Protein 4E4D (pdb70)

B-factor: mean 71.12, std 31.2, range [18.97, 169.24]

Radius of gyration: 23.67 Å; Cα contacts (8 Å, |Δi|>4): 733; chains: 2; bounding box: 37×50×78 Å

Nearest PDB structures (foldseek):
  1s55-assembly1_A  TM=9.558E-01  e=5.326E-27  Mus musculus
  5bnq-assembly1_A  TM=9.529E-01  e=7.811E-25  Homo sapiens
  4n90-assembly1_C  TM=8.510E-01  e=2.093E-12  Homo sapiens
  4n90-assembly2_B  TM=8.479E-01  e=2.450E-12  Homo sapiens
  7kpa-assembly1_B  TM=8.625E-01  e=1.914E-10  Homo sapiens

Solvent-accessible surface area: 16620 Å² total; per-residue (Å²): 142,1,75,3,24,0,1,2,26,46,96,55,46,56,107,28,63,115,71,28,51,2,47,22,14,52,91,120,144,62,155,6,95,46,37,74,10,66,44,72,114,1,101,0,103,0,52,68,56,0,49,0,80,3,47,0,21,0,8,0,116,65,82,15,95,110,88,41,87,118,60,44,171,23,20,0,19,0,1,2,10,44,44,30,98,95,5,107,22,71,51,81,39,23,104,16,30,38,84,73,72,6,1,28,132,46,101,133,30,113,42,52,9,104,15,42,10,101,47,74,0,59,48,4,15,46,2,12,0,48,0,0,15,0,61,24,12,5,65,76,66,103,6,0,46,2,1,1,89,10,64,97,108,90,210,87,96,38,76,31,113,140,79,143,91,58,115,8,27,51,0,35,47,0,25,42,5,120,98,94,9,68,145,190,123,145,13,53,42,42,76,7,79,117,110,11,14,0,83,33,98,4,31,12,72,111,18,18,147,6,29,86,121,28,41,134,62,26,67,73,126,82,132,44,70,110,61,52,35,62,60,33,44,5,81,162,44,48,21,68,37,18,20,85,9,73,148,22,118,66,0,78,96,27,14,3,21,102,104,88,21,70,36,102,172,35,4,72,34,133,158,28,86,150,52,63,173,23,36,88,100,23,44,178,26,83,30,116,186

Structure (mmCIF, N/CA/C/O backbone):
data_4E4D
#
_entry.id   4E4D
#
_cell.length_a   109.763
_cell.length_b   109.763
_cell.length_c   78.800
_cell.angle_alpha   90.00
_cell.angle_beta   90.00
_cell.angle_gamma   120.00
#
_symmetry.space_group_name_H-M   'P 63'
#
loop_
_entity.id
_entity.type
_entity.pdbx_description
1 polymer 'Tumor necrosis factor ligand superfamily member 11, soluble form'
2 polymer 'Tumor necrosis factor receptor superfamily member 11B'
3 non-polymer 'CHLORIDE ION'
4 water water
#
loop_
_atom_site.group_PDB
_atom_site.id
_atom_site.type_symbol
_atom_site.label_atom_id
_atom_site.label_alt_id
_atom_site.label_comp_id
_atom_site.label_asym_id
_atom_site.label_entity_id
_atom_site.label_seq_id
_atom_site.pdbx_PDB_ins_code
_atom_site.Cartn_x
_atom_site.Cartn_y
_atom_site.Cartn_z
_atom_site.occupancy
_atom_site.B_iso_or_equiv
_atom_site.auth_seq_id
_atom_site.auth_comp_id
_atom_site.auth_asym_id
_atom_site.auth_atom_id
_atom_site.pdbx_PDB_model_num
ATOM 1 N N . GLN A 1 1 ? 64.174 31.292 25.655 1.00 73.81 162 GLN X N 1
ATOM 2 C CA . GLN A 1 1 ? 63.977 30.072 24.882 1.00 79.23 162 GLN X CA 1
ATOM 3 C C . GLN A 1 1 ? 64.877 30.052 23.646 1.00 64.79 162 GLN X C 1
ATOM 4 O O . GLN A 1 1 ? 65.364 31.095 23.210 1.00 60.02 162 GLN X O 1
ATOM 10 N N . PRO A 1 2 ? 65.099 28.856 23.076 1.00 52.01 163 PRO X N 1
ATOM 11 C CA . PRO A 1 2 ? 65.966 28.686 21.904 1.00 51.53 163 PRO X CA 1
ATOM 12 C C . PRO A 1 2 ? 65.374 29.261 20.619 1.00 50.14 163 PRO X C 1
ATOM 13 O O . PRO A 1 2 ? 64.179 29.109 20.361 1.00 45.56 163 PRO X O 1
ATOM 17 N N . PHE A 1 3 ? 66.212 29.906 19.816 1.00 43.12 164 PHE X N 1
ATOM 18 C CA . PHE A 1 3 ? 65.786 30.396 18.512 1.00 51.88 164 PHE X CA 1
ATOM 19 C C . PHE A 1 3 ? 66.953 30.417 17.535 1.00 47.04 164 PHE X C 1
ATOM 20 O O . PHE A 1 3 ? 68.094 30.143 17.906 1.00 36.46 164 PHE X O 1
ATOM 28 N N . ALA A 1 4 ? 66.657 30.739 16.282 1.00 48.95 165 ALA X N 1
ATOM 29 C CA . ALA A 1 4 ? 67.683 30.818 15.256 1.00 32.27 165 ALA X CA 1
ATOM 30 C C . ALA A 1 4 ? 67.136 31.482 14.003 1.00 32.04 165 ALA X C 1
ATOM 31 O O . ALA A 1 4 ? 66.002 31.235 13.596 1.00 34.09 165 ALA X O 1
ATOM 33 N N . HIS A 1 5 ? 67.954 32.339 13.408 1.00 43.50 166 HIS X N 1
ATOM 34 C CA . HIS A 1 5 ? 67.636 32.969 12.138 1.00 35.87 166 HIS X CA 1
ATOM 35 C C . HIS A 1 5 ? 68.930 33.003 11.347 1.00 44.92 166 HIS X C 1
ATOM 36 O O . HIS A 1 5 ? 69.808 33.821 11.610 1.00 43.24 166 HIS X O 1
ATOM 43 N N . LEU A 1 6 ? 69.055 32.090 10.392 1.00 39.06 167 LEU X N 1
ATOM 44 C CA . LEU A 1 6 ? 70.305 31.910 9.674 1.00 32.18 167 LEU X CA 1
ATOM 45 C C . LEU A 1 6 ? 70.185 32.410 8.241 1.00 41.63 167 LEU X C 1
ATOM 46 O O . LEU A 1 6 ? 69.317 31.970 7.487 1.00 34.37 167 LEU X O 1
ATOM 51 N N . THR A 1 7 ? 71.060 33.341 7.879 1.00 31.75 168 THR X N 1
ATOM 52 C CA . THR A 1 7 ? 71.058 33.922 6.545 1.00 38.22 168 THR X CA 1
ATOM 53 C C . THR A 1 7 ? 72.106 33.247 5.669 1.00 44.12 168 THR X C 1
ATOM 54 O O . THR A 1 7 ? 73.144 32.803 6.158 1.00 38.29 168 THR X O 1
ATOM 58 N N . ILE A 1 8 ? 71.827 33.169 4.373 1.00 39.99 169 ILE X N 1
ATOM 59 C CA . ILE A 1 8 ? 72.712 32.479 3.443 1.00 46.25 169 ILE X CA 1
ATOM 60 C C . ILE A 1 8 ? 74.105 33.096 3.448 1.00 45.05 169 ILE X C 1
ATOM 61 O O . ILE A 1 8 ? 74.256 34.317 3.469 1.00 45.46 169 ILE X O 1
ATOM 66 N N . ASN A 1 9 ? 75.121 32.241 3.444 1.00 48.72 170 ASN X N 1
ATOM 67 C CA . ASN A 1 9 ? 76.497 32.692 3.311 1.00 53.99 170 ASN X CA 1
ATOM 68 C C . ASN A 1 9 ? 76.898 32.683 1.843 1.00 62.33 170 ASN X C 1
ATOM 69 O O . ASN A 1 9 ? 77.157 31.627 1.266 1.00 61.67 170 ASN X O 1
ATOM 74 N N . ALA A 1 10 ? 76.936 33.869 1.243 1.00 72.47 171 ALA X N 1
ATOM 75 C CA . ALA A 1 10 ? 77.233 34.014 -0.178 1.00 82.29 171 ALA X CA 1
ATOM 76 C C . ALA A 1 10 ? 78.532 33.314 -0.565 1.00 87.54 171 ALA X C 1
ATOM 77 O O . ALA A 1 10 ? 78.564 32.525 -1.510 1.00 81.16 171 ALA X O 1
ATOM 79 N N . ALA A 1 11 ? 79.599 33.611 0.171 1.00 94.69 172 ALA X N 1
ATOM 80 C CA . ALA A 1 11 ? 80.927 33.086 -0.133 1.00 100.36 172 ALA X CA 1
ATOM 81 C C . ALA A 1 11 ? 80.890 31.607 -0.513 1.00 105.00 172 ALA X C 1
ATOM 82 O O . ALA A 1 11 ? 81.539 31.189 -1.473 1.00 107.68 172 ALA X O 1
ATOM 84 N N . SER A 1 12 ? 80.128 30.822 0.243 1.00 101.28 173 SER X N 1
ATOM 85 C CA . SER A 1 12 ? 80.048 29.383 0.017 1.00 101.49 173 SER X CA 1
ATOM 86 C C . SER A 1 12 ? 78.688 28.980 -0.544 1.00 105.29 173 SER X C 1
ATOM 87 O O . SER A 1 12 ? 77.742 28.736 0.206 1.00 104.80 173 SER X O 1
ATOM 90 N N . ILE A 1 13 ? 78.599 28.913 -1.869 1.00 109.49 174 ILE X N 1
ATOM 91 C CA . ILE A 1 13 ? 77.381 28.478 -2.541 1.00 104.51 174 ILE X CA 1
ATOM 92 C C . ILE A 1 13 ? 77.730 27.625 -3.758 1.00 110.95 174 ILE X C 1
ATOM 93 O O . ILE A 1 13 ? 78.229 28.143 -4.758 1.00 115.44 174 ILE X O 1
ATOM 98 N N . PRO A 1 14 ? 77.472 26.309 -3.673 1.00 112.57 175 PRO X N 1
ATOM 99 C CA . PRO A 1 14 ? 77.772 25.370 -4.761 1.00 116.23 175 PRO X CA 1
ATOM 100 C C . PRO A 1 14 ? 77.229 25.829 -6.112 1.00 115.25 175 PRO X C 1
ATOM 101 O O . PRO A 1 14 ? 76.234 26.552 -6.165 1.00 112.06 175 PRO X O 1
ATOM 105 N N . SER A 1 15 ? 77.882 25.403 -7.189 1.00 117.84 176 SER X N 1
ATOM 106 C CA . SER A 1 15 ? 77.474 25.779 -8.538 1.00 115.82 176 SER X CA 1
ATOM 107 C C . SER A 1 15 ? 76.982 24.562 -9.316 1.00 121.56 176 SER X C 1
ATOM 108 O O . SER A 1 15 ? 77.628 24.120 -10.266 1.00 126.95 176 SER X O 1
ATOM 111 N N . GLY A 1 16 ? 75.833 24.028 -8.910 1.00 121.97 177 GLY X N 1
ATOM 112 C CA . GLY A 1 16 ? 75.267 22.853 -9.549 1.00 128.70 177 GLY X CA 1
ATOM 113 C C . GLY A 1 16 ? 73.812 23.029 -9.940 1.00 125.99 177 GLY X C 1
ATOM 114 O O . GLY A 1 16 ? 73.295 24.147 -9.970 1.00 119.12 177 GLY X O 1
ATOM 115 N N . SER A 1 17 ? 73.151 21.913 -10.239 1.00 122.77 178 SER X N 1
ATOM 116 C CA . SER A 1 17 ? 71.756 21.931 -10.672 1.00 113.84 178 SER X CA 1
ATOM 117 C C . SER A 1 17 ? 70.881 21.016 -9.816 1.00 107.95 178 SER X C 1
ATOM 118 O O . SER A 1 17 ? 69.785 21.400 -9.408 1.00 100.18 178 SER X O 1
ATOM 121 N N . HIS A 1 18 ? 71.361 19.803 -9.555 1.00 108.58 179 HIS X N 1
ATOM 122 C CA . HIS A 1 18 ? 70.616 18.844 -8.744 1.00 104.80 179 HIS X CA 1
ATOM 123 C C . HIS A 1 18 ? 70.587 19.277 -7.280 1.00 95.44 179 HIS X C 1
ATOM 124 O O . HIS A 1 18 ? 71.262 20.233 -6.899 1.00 97.50 179 HIS X O 1
ATOM 131 N N . LYS A 1 19 ? 69.801 18.575 -6.467 1.00 55.17 180 LYS X N 1
ATOM 132 C CA . LYS A 1 19 ? 69.673 18.905 -5.047 1.00 59.69 180 LYS X CA 1
ATOM 133 C C . LYS A 1 19 ? 71.029 18.992 -4.359 1.00 56.89 180 LYS X C 1
ATOM 134 O O . LYS A 1 19 ? 71.926 18.194 -4.628 1.00 63.32 180 LYS X O 1
ATOM 140 N N . VAL A 1 20 ? 71.167 19.962 -3.464 1.00 46.63 181 VAL X N 1
ATOM 141 C CA . VAL A 1 20 ? 72.354 20.064 -2.627 1.00 51.84 181 VAL X CA 1
ATOM 142 C C . VAL A 1 20 ? 71.978 20.630 -1.267 1.00 45.00 181 VAL X C 1
ATOM 143 O O . VAL A 1 20 ? 70.998 21.364 -1.139 1.00 42.23 181 VAL X O 1
ATOM 147 N N . THR A 1 21 ? 72.761 20.284 -0.253 1.00 51.31 182 THR X N 1
ATOM 148 C CA . THR A 1 21 ? 72.565 20.840 1.076 1.00 44.85 182 THR X CA 1
ATOM 149 C C . THR A 1 21 ? 73.342 22.142 1.198 1.00 44.74 182 THR X C 1
ATOM 150 O O . THR A 1 21 ? 74.560 22.169 1.017 1.00 50.87 182 THR X O 1
ATOM 154 N N . LEU A 1 22 ? 72.633 23.224 1.493 1.00 42.04 183 LEU X N 1
ATOM 155 C CA . LEU A 1 22 ? 73.277 24.506 1.729 1.00 45.18 183 LEU X CA 1
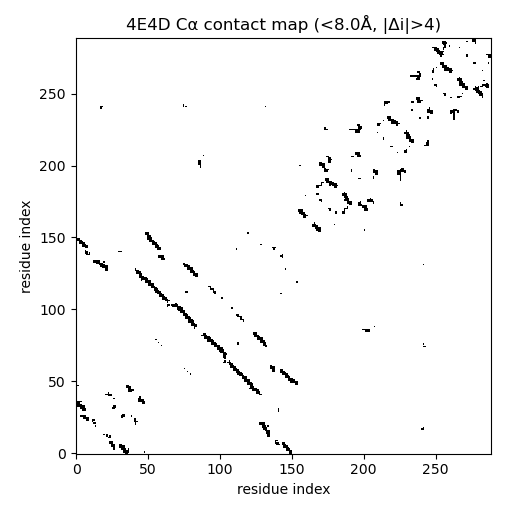ATOM 156 C C . LEU A 1 22 ? 74.028 24.435 3.052 1.00 43.39 183 LEU X C 1
ATOM 157 O O . LEU A 1 22 ? 73.425 24.465 4.123 1.00 45.58 183 LEU X O 1
ATOM 162 N N . SER A 1 23 ? 75.350 24.334 2.965 1.00 46.39 184 SER X N 1
ATOM 163 C CA . SER A 1 23 ? 76.176 24.004 4.119 1.00 50.01 184 SER X CA 1
ATOM 164 C C . SER A 1 23 ? 76.904 25.205 4.720 1.00 53.14 184 SER X C 1
ATOM 165 O O . SER A 1 23 ? 77.909 25.038 5.410 1.00 65.57 184 SER X O 1
ATOM 168 N N . SER A 1 24 ? 76.405 26.411 4.469 1.00 49.53 185 SER X N 1
ATOM 169 C CA . SER A 1 24 ? 77.061 27.613 4.974 1.00 47.89 185 SER X CA 1
ATOM 170 C C . SER A 1 24 ? 76.070 28.746 5.224 1.00 49.89 185 SER X C 1
ATOM 171 O O . SER A 1 24 ? 75.483 29.288 4.289 1.00 53.40 185 SER X O 1
ATOM 174 N N . TRP A 1 25 ? 75.896 29.105 6.492 1.00 55.51 186 TRP X N 1
ATOM 175 C CA . TRP A 1 25 ? 75.017 30.206 6.864 1.00 44.73 186 TRP X CA 1
ATOM 176 C C . TRP A 1 25 ? 75.700 31.114 7.880 1.00 43.86 186 TRP X C 1
ATOM 177 O O . TRP A 1 25 ? 76.619 30.694 8.580 1.00 49.79 186 TRP X O 1
ATOM 188 N N . TYR A 1 26 ? 75.247 32.361 7.952 1.00 44.37 187 TYR X N 1
ATOM 189 C CA . TYR A 1 26 ? 75.715 33.287 8.971 1.00 44.12 187 TYR X CA 1
ATOM 190 C C . TYR A 1 26 ? 74.868 33.104 10.223 1.00 48.02 187 TYR X C 1
ATOM 191 O O . TYR A 1 26 ? 73.693 32.750 10.133 1.00 47.96 187 TYR X O 1
ATOM 200 N N . HIS A 1 27 ? 75.465 33.343 11.386 1.00 54.65 188 HIS X N 1
ATOM 201 C CA . HIS A 1 27 ? 74.756 33.184 12.651 1.00 44.67 188 HIS X CA 1
ATOM 202 C C . HIS A 1 27 ? 75.026 34.322 13.636 1.00 48.51 188 HIS X C 1
ATOM 203 O O . HIS A 1 27 ? 74.537 34.294 14.765 1.00 59.09 188 HIS X O 1
ATOM 210 N N . ASP A 1 28 ? 75.793 35.323 13.216 1.00 49.15 189 ASP X N 1
ATOM 211 C CA . ASP A 1 28 ? 76.153 36.417 14.112 1.00 50.68 189 ASP X CA 1
ATOM 212 C C . ASP A 1 28 ? 76.504 37.687 13.344 1.00 53.65 189 ASP X C 1
ATOM 213 O O . ASP A 1 28 ? 77.538 38.308 13.594 1.00 59.37 189 ASP X O 1
ATOM 218 N N . ARG A 1 29 ? 75.636 38.069 12.413 1.00 47.21 190 ARG X N 1
ATOM 219 C CA . ARG A 1 29 ? 75.815 39.298 11.647 1.00 47.49 190 ARG X CA 1
ATOM 220 C C . ARG A 1 29 ? 74.505 39.676 10.966 1.00 44.15 190 ARG X C 1
ATOM 221 O O . ARG A 1 29 ? 73.750 38.808 10.530 1.00 41.76 190 ARG X O 1
ATOM 229 N N . GLY A 1 30 ? 74.236 40.972 10.876 1.00 44.30 191 GLY X N 1
ATOM 230 C CA . GLY A 1 30 ? 72.968 41.435 10.345 1.00 41.60 191 GLY X CA 1
ATOM 231 C C . GLY A 1 30 ? 71.819 40.886 11.168 1.00 39.58 191 GLY X C 1
ATOM 232 O O . GLY A 1 30 ? 71.819 41.004 12.393 1.00 42.80 191 GLY X O 1
ATOM 233 N N . TRP A 1 31 ? 70.844 40.279 10.498 1.00 36.91 192 TRP X N 1
ATOM 234 C CA . TRP A 1 31 ? 69.697 39.697 11.185 1.00 35.10 192 TRP X CA 1
ATOM 235 C C . TRP A 1 31 ? 70.002 38.283 11.667 1.00 45.33 192 TRP X C 1
ATOM 236 O O . TRP A 1 31 ? 69.231 37.702 12.432 1.00 41.30 192 TRP X O 1
ATOM 247 N N . ALA A 1 32 ? 71.121 37.728 11.215 1.00 37.86 193 ALA X N 1
ATOM 248 C CA . ALA A 1 32 ? 71.494 36.375 11.602 1.00 44.49 193 ALA X CA 1
ATOM 249 C C . ALA A 1 32 ? 71.779 36.295 13.102 1.00 44.28 193 ALA X C 1
ATOM 250 O O . ALA A 1 32 ? 72.504 37.123 13.654 1.00 43.95 193 ALA X O 1
ATOM 252 N N . LYS A 1 33 ? 71.203 35.291 13.754 1.00 44.01 194 LYS X N 1
ATOM 253 C CA . LYS A 1 33 ? 71.309 35.154 15.201 1.00 46.11 194 LYS X CA 1
ATOM 254 C C . LYS A 1 33 ? 70.971 33.731 15.627 1.00 49.64 194 LYS X C 1
ATOM 255 O O . LYS A 1 33 ? 70.252 33.019 14.926 1.00 48.71 194 LYS X O 1
ATOM 261 N N . ILE A 1 34 ? 71.490 33.321 16.780 1.00 45.00 195 ILE X N 1
ATOM 262 C CA . ILE A 1 34 ? 71.249 31.975 17.283 1.00 42.98 195 ILE X CA 1
ATOM 263 C C . ILE A 1 34 ? 71.344 31.930 18.805 1.00 51.47 195 ILE X C 1
ATOM 264 O O . ILE A 1 34 ? 72.231 32.542 19.405 1.00 48.26 195 ILE X O 1
ATOM 269 N N . SER A 1 35 ? 70.418 31.205 19.424 1.00 58.80 196 SER X N 1
ATOM 270 C CA . SER A 1 35 ? 70.371 31.097 20.876 1.00 47.24 196 SER X CA 1
ATOM 271 C C . SER A 1 35 ? 69.986 29.688 21.300 1.00 47.78 196 SER X C 1
ATOM 272 O O . SER A 1 35 ? 68.969 29.153 20.863 1.00 55.81 196 SER X O 1
ATOM 275 N N . ASN A 1 36 ? 70.809 29.093 22.155 1.00 51.17 197 ASN X N 1
ATOM 276 C CA . ASN A 1 36 ? 70.553 27.757 22.680 1.00 52.41 197 ASN X CA 1
ATOM 277 C C . ASN A 1 36 ? 70.316 26.732 21.573 1.00 50.52 197 ASN X C 1
ATOM 278 O O . ASN A 1 36 ? 69.622 25.735 21.770 1.00 50.36 197 ASN X O 1
ATOM 283 N N . MET A 1 37 ? 70.891 27.000 20.405 1.00 51.70 198 MET X N 1
ATOM 284 C CA . MET A 1 37 ? 70.954 26.029 19.323 1.00 49.86 198 MET X CA 1
ATOM 285 C C . MET A 1 37 ? 72.376 26.108 18.784 1.00 55.14 198 MET X C 1
ATOM 286 O O . MET A 1 37 ? 73.047 27.124 18.963 1.00 55.61 198 MET X O 1
ATOM 291 N N . THR A 1 38 ? 72.850 25.045 18.144 1.00 57.34 199 THR X N 1
ATOM 292 C CA . THR A 1 38 ? 74.190 25.062 17.564 1.00 59.77 199 THR X CA 1
ATOM 293 C C . THR A 1 38 ? 74.137 24.800 16.063 1.00 60.12 199 THR X C 1
ATOM 294 O O . THR A 1 38 ? 73.282 24.061 15.579 1.00 54.88 199 THR X O 1
ATOM 298 N N . LEU A 1 39 ? 75.058 25.421 15.334 1.00 63.43 200 LEU X N 1
ATOM 299 C CA . LEU A 1 39 ? 75.115 25.292 13.885 1.00 50.52 200 LEU X CA 1
ATOM 300 C C . LEU A 1 39 ? 76.457 24.708 13.463 1.00 53.84 200 LEU X C 1
ATOM 301 O O . LEU A 1 39 ? 77.492 25.039 14.037 1.00 56.82 200 LEU X O 1
ATOM 306 N N . SER A 1 40 ? 76.435 23.837 12.459 1.00 57.28 201 SER X N 1
ATOM 307 C CA . SER A 1 40 ? 77.663 23.231 11.956 1.00 63.57 201 SER X CA 1
ATOM 308 C C . SER A 1 40 ? 77.532 22.845 10.484 1.00 73.46 201 SER X C 1
ATOM 309 O O . SER A 1 40 ? 76.984 21.794 10.152 1.00 76.96 201 SER X O 1
ATOM 312 N N . ASN A 1 41 ? 78.043 23.706 9.609 1.00 70.13 202 ASN X N 1
ATOM 313 C CA . ASN A 1 41 ? 78.017 23.458 8.171 1.00 61.33 202 ASN X CA 1
ATOM 314 C C . ASN A 1 41 ? 76.615 23.174 7.638 1.00 61.95 202 ASN X C 1
ATOM 315 O O . ASN A 1 41 ? 76.390 22.169 6.963 1.00 67.41 202 ASN X O 1
ATOM 320 N N . GLY A 1 42 ? 75.676 24.064 7.945 1.00 53.19 203 GLY X N 1
ATOM 321 C CA . GLY A 1 42 ? 74.333 23.973 7.401 1.00 53.11 203 GLY X CA 1
ATOM 322 C C . GLY A 1 42 ? 73.374 23.151 8.236 1.00 45.11 203 GLY X C 1
ATOM 323 O O . GLY A 1 42 ? 72.167 23.169 7.997 1.00 45.92 203 GLY X O 1
ATOM 324 N N . LYS A 1 43 ? 73.905 22.428 9.215 1.00 56.26 204 LYS X N 1
ATOM 325 C CA . LYS A 1 43 ? 73.074 21.608 10.085 1.00 55.87 204 LYS X CA 1
ATOM 326 C C . LYS A 1 43 ? 72.766 22.340 11.388 1.00 45.97 204 LYS X C 1
ATOM 327 O O . LYS A 1 43 ? 73.651 22.546 12.217 1.00 54.65 204 LYS X O 1
ATOM 333 N N . LEU A 1 44 ? 71.509 22.740 11.554 1.00 47.19 205 LEU X N 1
ATOM 334 C CA . LEU A 1 44 ? 71.059 23.378 12.785 1.00 51.78 205 LEU X CA 1
ATOM 335 C C . LEU A 1 44 ? 70.680 22.315 13.810 1.00 53.89 205 LEU X C 1
ATOM 336 O O . LEU A 1 44 ? 69.668 21.633 13.664 1.00 59.28 205 LEU X O 1
ATOM 341 N N . ARG A 1 45 ? 71.499 22.179 14.847 1.00 53.04 206 ARG X N 1
ATOM 342 C CA . ARG A 1 45 ? 71.299 21.144 15.854 1.00 50.45 206 ARG X CA 1
ATOM 343 C C . ARG A 1 45 ? 70.433 21.646 17.003 1.00 54.29 206 ARG X C 1
ATOM 344 O O . ARG A 1 45 ? 70.628 22.752 17.509 1.00 58.09 206 ARG X O 1
ATOM 352 N N . VAL A 1 46 ? 69.474 20.821 17.410 1.00 51.43 207 VAL X N 1
ATOM 353 C CA . VAL A 1 46 ? 68.597 21.149 18.525 1.00 56.06 207 VAL X CA 1
ATOM 354 C C . VAL A 1 46 ? 69.246 20.734 19.841 1.00 54.27 207 VAL X C 1
ATOM 355 O O . VAL A 1 46 ? 69.761 19.622 19.964 1.00 57.88 207 VAL X O 1
ATOM 359 N N . ASN A 1 47 ? 69.224 21.633 20.819 1.00 52.02 208 ASN X N 1
ATOM 360 C CA . ASN A 1 47 ? 69.793 21.350 22.132 1.00 55.78 208 ASN X CA 1
ATOM 361 C C . ASN A 1 47 ? 68.717 21.095 23.181 1.00 56.22 208 ASN X C 1
ATOM 362 O O . ASN A 1 47 ? 68.950 20.391 24.162 1.00 60.74 208 ASN X O 1
ATOM 367 N N . GLN A 1 48 ? 67.537 21.667 22.968 1.00 54.33 209 GLN X N 1
ATOM 368 C CA . GLN A 1 48 ? 66.461 21.589 23.946 1.00 53.54 209 GLN X CA 1
ATOM 369 C C . GLN A 1 48 ? 65.165 21.092 23.315 1.00 51.46 209 GLN X C 1
ATOM 370 O O . GLN A 1 48 ? 64.667 21.679 22.354 1.00 47.86 209 GLN X O 1
ATOM 376 N N . ASP A 1 49 ? 64.626 20.009 23.867 1.00 58.41 210 ASP X N 1
ATOM 377 C CA . ASP A 1 49 ? 63.342 19.476 23.428 1.00 51.16 210 ASP X CA 1
ATOM 378 C C . ASP A 1 49 ? 62.285 20.572 23.404 1.00 57.16 210 ASP X C 1
ATOM 379 O O . ASP A 1 49 ? 62.409 21.588 24.088 1.00 59.69 210 ASP X O 1
ATOM 384 N N . GLY A 1 50 ? 61.241 20.357 22.613 1.00 46.33 211 GLY X N 1
ATOM 385 C CA . GLY A 1 50 ? 60.141 21.298 22.542 1.00 44.13 211 GLY X CA 1
ATOM 386 C C . GLY A 1 50 ? 59.488 21.288 21.178 1.00 49.61 211 GLY X C 1
ATOM 387 O O . GLY A 1 50 ? 59.999 20.674 20.241 1.00 46.05 211 GLY X O 1
ATOM 388 N N . PHE A 1 51 ? 58.345 21.956 21.073 1.00 46.19 212 PHE X N 1
ATOM 389 C CA . PHE A 1 51 ? 57.696 22.154 19.788 1.00 37.08 212 PHE X CA 1
ATOM 390 C C . PHE A 1 51 ? 58.197 23.454 19.187 1.00 39.96 212 PHE X C 1
ATOM 391 O O . PHE A 1 51 ? 57.968 24.531 19.737 1.00 37.76 212 PHE X O 1
ATOM 399 N N . TYR A 1 52 ? 58.892 23.344 18.062 1.00 33.94 213 TYR X N 1
ATOM 400 C CA . TYR A 1 52 ? 59.454 24.505 17.392 1.00 32.29 213 TYR X CA 1
ATOM 401 C C . TYR A 1 52 ? 58.626 24.873 16.174 1.00 35.50 213 TYR X C 1
ATOM 402 O O . TYR A 1 52 ? 58.040 24.007 15.525 1.00 37.29 213 TYR X O 1
ATOM 411 N N . TYR A 1 53 ? 58.579 26.163 15.865 1.00 38.20 214 TYR X N 1
ATOM 412 C CA . TYR A 1 53 ? 58.072 26.602 14.577 1.00 31.98 214 TYR X CA 1
ATOM 413 C C . TYR A 1 53 ? 59.261 26.808 13.655 1.00 37.38 214 TYR X C 1
ATOM 414 O O . TYR A 1 53 ? 60.217 27.497 14.012 1.00 28.85 214 TYR X O 1
ATOM 423 N N . LEU A 1 54 ? 59.203 26.199 12.475 1.00 38.80 215 LEU X N 1
ATOM 424 C CA . LEU A 1 54 ? 60.291 26.287 11.514 1.00 34.66 215 LEU X CA 1
ATOM 425 C C . LEU A 1 54 ? 59.828 27.025 10.266 1.00 34.91 215 LEU X C 1
ATOM 426 O O . LEU A 1 54 ? 58.693 26.862 9.823 1.00 43.85 215 LEU X O 1
ATOM 431 N N . TYR A 1 55 ? 60.712 27.842 9.707 1.00 31.21 216 TYR X N 1
ATOM 432 C CA . TYR A 1 55 ? 60.402 28.582 8.490 1.00 22.70 216 TYR X CA 1
ATOM 433 C C . TYR A 1 55 ? 61.636 28.705 7.610 1.00 29.66 216 TYR X C 1
ATOM 434 O O . TYR A 1 55 ? 62.766 28.543 8.076 1.00 30.33 216 TYR X O 1
ATOM 443 N N . ALA A 1 56 ? 61.412 28.996 6.335 1.00 25.69 217 ALA X N 1
ATOM 444 C CA . ALA A 1 56 ? 62.505 29.182 5.394 1.00 29.21 217 ALA X CA 1
ATOM 445 C C . ALA A 1 56 ? 62.051 30.027 4.214 1.00 22.56 217 ALA X C 1
ATOM 446 O O . ALA A 1 56 ? 61.001 29.776 3.626 1.00 34.27 217 ALA X O 1
ATOM 448 N N . ASN A 1 57 ? 62.846 31.037 3.882 1.00 32.46 218 ASN X N 1
ATOM 449 C CA . ASN A 1 57 ? 62.604 31.850 2.700 1.00 25.13 218 ASN X CA 1
ATOM 450 C C . ASN A 1 57 ? 63.781 31.717 1.745 1.00 31.65 218 ASN X C 1
ATOM 451 O O . ASN A 1 57 ? 64.926 31.943 2.134 1.00 36.03 218 ASN X O 1
ATOM 456 N N . ILE A 1 58 ? 63.500 31.336 0.504 1.00 24.28 219 ILE X N 1
ATOM 457 C CA . ILE A 1 58 ? 64.546 31.160 -0.498 1.00 29.53 219 ILE X CA 1
ATOM 458 C C . ILE A 1 58 ? 64.234 31.975 -1.747 1.00 30.74 219 ILE X C 1
ATOM 459 O O . ILE A 1 58 ? 63.123 31.919 -2.268 1.00 25.49 219 ILE X O 1
ATOM 464 N N . CYS A 1 59 ? 65.220 32.727 -2.226 1.00 36.81 220 CYS X N 1
ATOM 465 C CA . CYS A 1 59 ? 65.050 33.525 -3.434 1.00 27.96 220 CYS X CA 1
ATOM 466 C C . CYS A 1 59 ? 66.001 33.075 -4.538 1.00 40.29 220 CYS X C 1
ATOM 467 O O . CYS A 1 59 ? 67.201 32.913 -4.315 1.00 35.88 220 CYS X O 1
ATOM 470 N N . PHE A 1 60 ? 65.447 32.871 -5.728 1.00 37.28 221 PHE X N 1
ATOM 471 C CA . PHE A 1 60 ? 66.240 32.580 -6.913 1.00 32.82 221 PHE X CA 1
ATOM 472 C C . PHE A 1 60 ? 66.217 33.783 -7.845 1.00 33.87 221 PHE X C 1
ATOM 473 O O . PHE A 1 60 ? 65.239 34.530 -7.888 1.00 32.95 221 PHE X O 1
ATOM 481 N N . ARG A 1 61 ? 67.295 33.965 -8.596 1.00 38.07 222 ARG X N 1
ATOM 482 C CA . ARG A 1 61 ? 67.378 35.059 -9.552 1.00 37.60 222 ARG X CA 1
ATOM 483 C C . ARG A 1 61 ? 68.396 34.730 -10.629 1.00 40.46 222 ARG X C 1
ATOM 484 O O . ARG A 1 61 ? 69.333 33.967 -10.397 1.00 48.44 222 ARG X O 1
ATOM 492 N N . HIS A 1 62 ? 68.211 35.308 -11.809 1.00 42.21 223 HIS X N 1
ATOM 493 C CA . HIS A 1 62 ? 69.100 35.030 -12.924 1.00 45.28 223 HIS X CA 1
ATOM 494 C C . HIS A 1 62 ? 69.022 36.121 -13.978 1.00 49.34 223 HIS X C 1
ATOM 495 O O . HIS A 1 62 ? 67.999 36.789 -14.124 1.00 46.44 223 HIS X O 1
ATOM 502 N N . HIS A 1 63 ? 70.119 36.297 -14.706 1.00 60.26 224 HIS X N 1
ATOM 503 C CA . HIS A 1 63 ? 70.158 37.211 -15.837 1.00 52.86 224 HIS X CA 1
ATOM 504 C C . HIS A 1 63 ? 70.454 36.431 -17.111 1.00 63.75 224 HIS X C 1
ATOM 505 O O . HIS A 1 63 ? 71.414 35.664 -17.171 1.00 75.88 224 HIS X O 1
ATOM 512 N N . GLU A 1 64 ? 69.623 36.627 -18.128 1.00 69.35 225 GLU X N 1
ATOM 513 C CA . GLU A 1 64 ? 69.816 35.961 -19.409 1.00 68.76 225 GLU X CA 1
ATOM 514 C C . GLU A 1 64 ? 70.917 36.647 -20.206 1.00 68.30 225 GLU X C 1
ATOM 515 O O . GLU A 1 64 ? 70.839 37.841 -20.492 1.00 74.29 225 GLU X O 1
ATOM 521 N N . THR A 1 65 ? 71.944 35.881 -20.559 1.00 78.93 226 THR X N 1
ATOM 522 C CA . THR A 1 65 ? 73.072 36.415 -21.312 1.00 80.66 226 THR X CA 1
ATOM 523 C C . THR A 1 65 ? 72.684 36.629 -22.769 1.00 74.17 226 THR X C 1
ATOM 524 O O . THR A 1 65 ? 71.874 35.884 -23.318 1.00 81.02 226 THR X O 1
ATOM 528 N N . SER A 1 66 ? 73.260 37.654 -23.390 1.00 154.59 227 SER X N 1
ATOM 529 C CA . SER A 1 66 ? 72.980 37.955 -24.788 1.00 153.30 227 SER X CA 1
ATOM 530 C C . SER A 1 66 ? 73.039 36.683 -25.625 1.00 147.03 227 SER X C 1
ATOM 531 O O . SER A 1 66 ? 74.047 35.977 -25.627 1.00 146.51 227 SER X O 1
ATOM 534 N N . GLY A 1 67 ? 71.951 36.393 -26.331 1.00 142.90 228 GLY X N 1
ATOM 535 C CA . GLY A 1 67 ? 71.859 35.182 -27.123 1.00 137.56 228 GLY X CA 1
ATOM 536 C C . GLY A 1 67 ? 71.602 33.973 -26.245 1.00 136.50 228 GLY X C 1
ATOM 537 O O . GLY A 1 67 ? 72.441 33.078 -26.141 1.00 135.52 228 GLY X O 1
ATOM 538 N N . SER A 1 68 ? 70.436 33.952 -25.607 1.00 138.88 229 SER X N 1
ATOM 539 C CA . SER A 1 68 ? 70.078 32.869 -24.699 1.00 143.43 229 SER X CA 1
ATOM 540 C C . SER A 1 68 ? 69.164 31.855 -25.376 1.00 138.63 229 SER X C 1
ATOM 541 O O . SER A 1 68 ? 68.534 32.149 -26.392 1.00 134.45 229 SER X O 1
ATOM 544 N N . VAL A 1 69 ? 69.099 30.659 -24.800 1.00 137.04 230 VAL X N 1
ATOM 545 C CA . VAL A 1 69 ? 68.265 29.587 -25.331 1.00 133.01 230 VAL X CA 1
ATOM 546 C C . VAL A 1 69 ? 66.799 30.006 -25.373 1.00 132.78 230 VAL X C 1
ATOM 547 O O . VAL A 1 69 ? 66.378 30.882 -24.616 1.00 133.33 230 VAL X O 1
ATOM 551 N N . PRO A 1 70 ? 66.014 29.379 -26.264 1.00 128.42 231 PRO X N 1
ATOM 552 C CA . PRO A 1 70 ? 64.585 29.687 -26.391 1.00 129.91 231 PRO X CA 1
ATOM 553 C C . PRO A 1 70 ? 63.768 29.245 -25.178 1.00 133.68 231 PRO X C 1
ATOM 554 O O . PRO A 1 70 ? 62.689 29.789 -24.940 1.00 138.05 231 PRO X O 1
ATOM 558 N N . THR A 1 71 ? 64.275 28.272 -24.426 1.00 131.51 232 THR X N 1
ATOM 559 C CA . THR A 1 71 ? 63.590 27.795 -23.229 1.00 125.74 232 THR X CA 1
ATOM 560 C C . THR A 1 71 ? 64.576 27.254 -22.198 1.00 126.56 232 THR X C 1
ATOM 561 O O . THR A 1 71 ? 65.645 26.753 -22.544 1.00 124.69 232 THR X O 1
ATOM 565 N N . ASP A 1 72 ? 64.204 27.363 -20.927 1.00 82.06 233 ASP X N 1
ATOM 566 C CA . ASP A 1 72 ? 65.011 26.835 -19.833 1.00 72.26 233 ASP X CA 1
ATOM 567 C C . ASP A 1 72 ? 64.096 26.394 -18.695 1.00 65.52 233 ASP X C 1
ATOM 568 O O . ASP A 1 72 ? 63.897 27.125 -17.725 1.00 62.17 233 ASP X O 1
ATOM 573 N N . TYR A 1 73 ? 63.537 25.194 -18.827 1.00 62.24 234 TYR X N 1
ATOM 574 C CA . TYR A 1 73 ? 62.592 24.672 -17.848 1.00 61.16 234 TYR X CA 1
ATOM 575 C C . TYR A 1 73 ? 63.304 24.247 -16.570 1.00 55.54 234 TYR X C 1
ATOM 576 O O . TYR A 1 73 ? 63.964 23.210 -16.529 1.00 66.41 234 TYR X O 1
ATOM 585 N N . LEU A 1 74 ? 63.156 25.058 -15.528 1.00 50.61 235 LEU X N 1
ATOM 586 C CA . LEU A 1 74 ? 63.843 24.830 -14.265 1.00 47.44 235 LEU X CA 1
ATOM 587 C C . LEU A 1 74 ? 62.901 24.281 -13.204 1.00 45.45 235 LEU X C 1
ATOM 588 O O . LEU A 1 74 ? 61.691 24.497 -13.257 1.00 43.04 235 LEU X O 1
ATOM 593 N N . GLN A 1 75 ? 63.472 23.570 -12.238 1.00 49.77 236 GLN X N 1
ATOM 594 C CA . GLN A 1 75 ? 62.756 23.207 -11.025 1.00 43.54 236 GLN X CA 1
ATOM 595 C C . GLN A 1 75 ? 63.365 23.965 -9.856 1.00 36.11 236 GLN X C 1
ATOM 596 O O . GLN A 1 75 ? 64.459 23.639 -9.399 1.00 49.67 236 GLN X O 1
ATOM 602 N N . LEU A 1 76 ? 62.664 24.990 -9.386 1.00 33.94 237 LEU X N 1
ATOM 603 C CA . LEU A 1 76 ? 63.109 25.747 -8.226 1.00 35.97 237 LEU X CA 1
ATOM 604 C C . LEU A 1 76 ? 62.403 25.215 -6.986 1.00 34.66 237 LEU X C 1
ATOM 605 O O . LEU A 1 76 ? 61.241 25.535 -6.742 1.00 30.80 237 LEU X O 1
ATOM 610 N N . MET A 1 77 ? 63.106 24.396 -6.209 1.00 33.91 238 MET X N 1
ATOM 611 C CA . MET A 1 77 ? 62.508 23.745 -5.049 1.00 29.11 238 MET X CA 1
ATOM 612 C C . MET A 1 77 ? 63.328 23.965 -3.784 1.00 31.85 238 MET X C 1
ATOM 613 O O . MET A 1 77 ? 64.545 24.140 -3.838 1.00 33.75 238 MET X O 1
ATOM 618 N N . VAL A 1 78 ? 62.642 23.954 -2.645 1.00 27.46 239 VAL X N 1
ATOM 619 C CA . VAL A 1 78 ? 63.295 23.967 -1.344 1.00 24.90 239 VAL X CA 1
ATOM 620 C C . VAL A 1 78 ? 62.799 22.782 -0.528 1.00 29.22 239 VAL X C 1
ATOM 621 O O . VAL A 1 78 ? 61.633 22.396 -0.620 1.00 23.13 239 VAL X O 1
ATOM 625 N N . TYR A 1 79 ? 63.690 22.200 0.263 1.00 37.96 240 TYR X N 1
ATOM 626 C CA . TYR A 1 79 ? 63.316 21.123 1.166 1.00 36.44 240 TYR X CA 1
ATOM 627 C C . TYR A 1 79 ? 63.895 21.394 2.543 1.00 38.79 240 TYR X C 1
ATOM 628 O O . TYR A 1 79 ? 65.096 21.624 2.682 1.00 41.25 240 TYR X O 1
ATOM 637 N N . VAL A 1 80 ? 63.037 21.375 3.558 1.00 34.58 241 VAL X N 1
ATOM 638 C CA . VAL A 1 80 ? 63.492 21.481 4.937 1.00 34.69 241 VAL X CA 1
ATOM 639 C C . VAL A 1 80 ? 63.564 20.077 5.529 1.00 32.07 241 VAL X C 1
ATOM 640 O O . VAL A 1 80 ? 62.542 19.418 5.721 1.00 31.23 241 VAL X O 1
ATOM 644 N N . VAL A 1 81 ? 64.783 19.626 5.806 1.00 30.07 242 VAL X N 1
ATOM 645 C CA . VAL A 1 81 ? 65.024 18.247 6.209 1.00 47.04 242 VAL X CA 1
ATOM 646 C C . VAL A 1 81 ? 65.349 18.135 7.693 1.00 50.55 242 VAL X C 1
ATOM 647 O O . VAL A 1 81 ? 66.037 18.989 8.255 1.00 42.46 242 VAL X O 1
ATOM 651 N N . LYS A 1 82 ? 64.851 17.075 8.322 1.00 47.34 243 LYS X N 1
ATOM 652 C CA . LYS A 1 82 ? 65.207 16.768 9.700 1.00 44.83 243 LYS X CA 1
ATOM 653 C C . LYS A 1 82 ? 65.955 15.446 9.755 1.00 40.87 243 LYS X C 1
ATOM 654 O O . LYS A 1 82 ? 65.563 14.476 9.110 1.00 48.68 243 LYS X O 1
ATOM 660 N N . THR A 1 83 ? 67.032 15.416 10.531 1.00 57.63 244 THR X N 1
ATOM 661 C CA . THR A 1 83 ? 67.798 14.194 10.731 1.00 58.77 244 THR X CA 1
ATOM 662 C C . THR A 1 83 ? 67.654 13.728 12.175 1.00 59.83 244 THR X C 1
ATOM 663 O O . THR A 1 83 ? 68.084 14.411 13.104 1.00 55.65 244 THR X O 1
ATOM 667 N N . SER A 1 84 ? 67.039 12.564 12.355 1.00 58.37 245 SER X N 1
ATOM 668 C CA . SER A 1 84 ? 66.821 12.007 13.683 1.00 59.27 245 SER X CA 1
ATOM 669 C C . SER A 1 84 ? 68.143 11.623 14.336 1.00 71.37 245 SER X C 1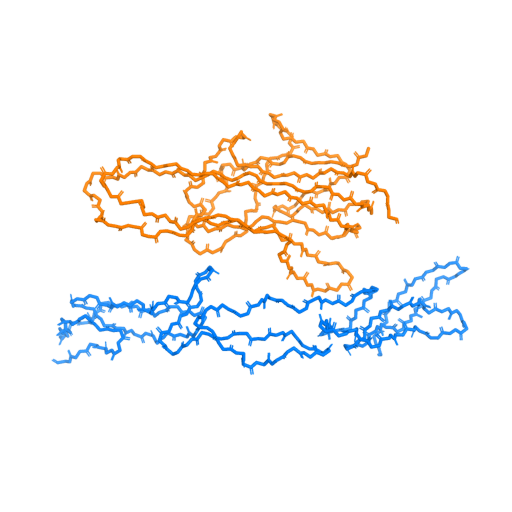
ATOM 670 O O . SER A 1 84 ? 69.146 11.419 13.652 1.00 74.71 245 SER X O 1
ATOM 673 N N . ILE A 1 85 ? 68.136 11.523 15.663 1.00 75.66 246 ILE X N 1
ATOM 674 C CA . ILE A 1 85 ? 69.349 11.220 16.418 1.00 79.85 246 ILE X CA 1
ATOM 675 C C . ILE A 1 85 ? 69.311 9.815 17.019 1.00 85.35 246 ILE X C 1
ATOM 676 O O . ILE A 1 85 ? 70.312 9.098 16.996 1.00 94.61 246 ILE X O 1
ATOM 681 N N . LYS A 1 86 ? 68.158 9.425 17.553 1.00 83.97 247 LYS X N 1
ATOM 682 C CA . LYS A 1 86 ? 68.011 8.115 18.182 1.00 84.81 247 LYS X CA 1
ATOM 683 C C . LYS A 1 86 ? 67.944 7.001 17.140 1.00 81.02 247 LYS X C 1
ATOM 684 O O . LYS A 1 86 ? 68.007 5.819 17.477 1.00 86.20 247 LYS X O 1
ATOM 690 N N . ILE A 1 87 ? 67.811 7.385 15.876 1.00 86.88 248 ILE X N 1
ATOM 691 C CA . ILE A 1 87 ? 67.849 6.430 14.777 1.00 85.37 248 ILE X CA 1
ATOM 692 C C . ILE A 1 87 ? 68.259 7.149 13.495 1.00 78.62 248 ILE X C 1
ATOM 693 O O . ILE A 1 87 ? 67.674 8.172 13.141 1.00 71.91 248 ILE X O 1
ATOM 698 N N . PRO A 1 88 ? 69.280 6.624 12.798 1.00 83.47 249 PRO X N 1
ATOM 699 C CA . PRO A 1 88 ? 69.744 7.267 11.564 1.00 77.73 249 PRO X CA 1
ATOM 700 C C . PRO A 1 88 ? 68.640 7.355 10.516 1.00 71.26 249 PRO X C 1
ATOM 701 O O . PRO A 1 88 ? 68.281 6.347 9.908 1.00 74.05 249 PRO X O 1
ATOM 705 N N . SER A 1 89 ? 68.109 8.555 10.312 1.00 70.41 250 SER X N 1
ATOM 706 C CA . SER A 1 89 ? 67.013 8.751 9.373 1.00 68.76 250 SER X CA 1
ATOM 707 C C . SER A 1 89 ? 66.854 10.222 9.007 1.00 62.86 250 SER X C 1
ATOM 708 O O . SER A 1 89 ? 66.833 11.089 9.880 1.00 69.40 250 SER X O 1
ATOM 711 N N . SER A 1 90 ? 66.744 10.496 7.711 1.00 52.46 251 SER X N 1
ATOM 712 C CA . SER A 1 90 ? 66.508 11.851 7.229 1.00 53.14 251 SER X CA 1
ATOM 713 C C . SER A 1 90 ? 65.207 11.906 6.441 1.00 49.22 251 SER X C 1
ATOM 714 O O . SER A 1 90 ? 64.964 11.072 5.570 1.00 55.07 251 SER X O 1
ATOM 717 N N . HIS A 1 91 ? 64.373 12.892 6.753 1.00 43.70 252 HIS X N 1
ATOM 718 C CA . HIS A 1 91 ? 63.078 13.034 6.099 1.00 39.45 252 HIS X CA 1
ATOM 719 C C . HIS A 1 91 ? 62.699 14.496 5.929 1.00 40.93 252 HIS X C 1
ATOM 720 O O . HIS A 1 91 ? 63.101 15.350 6.720 1.00 36.79 252 HIS X O 1
ATOM 727 N N . ASN A 1 92 ? 61.916 14.771 4.892 1.00 45.26 253 ASN X N 1
ATOM 728 C CA . ASN A 1 92 ? 61.457 16.122 4.608 1.00 36.66 253 ASN X CA 1
ATOM 729 C C . ASN A 1 92 ? 60.349 16.551 5.559 1.00 36.77 253 ASN X C 1
ATOM 730 O O . ASN A 1 92 ? 59.312 15.894 5.654 1.00 38.74 253 ASN X O 1
ATOM 735 N N . LEU A 1 93 ? 60.578 17.651 6.270 1.00 27.95 254 LEU X N 1
ATOM 736 C CA . LEU A 1 93 ? 59.538 18.260 7.088 1.00 37.36 254 LEU X CA 1
ATOM 737 C C . LEU A 1 93 ? 58.591 19.044 6.188 1.00 31.02 254 LEU X C 1
ATOM 738 O O . LEU A 1 93 ? 57.370 18.919 6.288 1.00 39.93 254 LEU X O 1
ATOM 743 N N . MET A 1 94 ? 59.171 19.851 5.304 1.00 32.67 255 MET X N 1
ATOM 744 C CA . MET A 1 94 ? 58.402 20.698 4.402 1.00 30.68 255 MET X CA 1
ATOM 745 C C . MET A 1 94 ? 59.081 20.786 3.041 1.00 31.35 255 MET X C 1
ATOM 746 O O . MET A 1 94 ? 60.279 20.532 2.916 1.00 29.69 255 MET X O 1
ATOM 751 N N . LYS A 1 95 ? 58.310 21.156 2.024 1.00 35.62 256 LYS X N 1
ATOM 752 C CA . LYS A 1 95 ? 58.858 21.354 0.689 1.00 35.10 256 LYS X CA 1
ATOM 753 C C . LYS A 1 95 ? 58.002 22.341 -0.092 1.00 34.95 256 LYS X C 1
ATOM 754 O O . LYS A 1 95 ? 56.777 22.340 0.025 1.00 31.62 256 LYS X O 1
ATOM 760 N N . GLY A 1 96 ? 58.652 23.189 -0.881 1.00 28.68 257 GLY X N 1
ATOM 761 C CA . GLY A 1 96 ? 57.943 24.150 -1.706 1.00 32.53 257 GLY X CA 1
ATOM 762 C C . GLY A 1 96 ? 58.720 24.555 -2.945 1.00 39.00 257 GLY X C 1
ATOM 763 O O . GLY A 1 96 ? 59.868 24.152 -3.131 1.00 41.83 257 GLY X O 1
ATOM 764 N N . GLY A 1 97 ? 58.088 25.354 -3.799 1.00 27.55 258 GLY X N 1
ATOM 765 C CA . GLY A 1 97 ? 58.726 25.840 -5.009 1.00 23.73 258 GLY X CA 1
ATOM 766 C C . GLY A 1 97 ? 57.804 25.736 -6.205 1.00 28.13 258 GLY X C 1
ATOM 767 O O . GLY A 1 97 ? 56.597 25.543 -6.056 1.00 37.66 258 GLY X O 1
ATOM 768 N N . SER A 1 98 ? 58.371 25.864 -7.398 1.00 41.33 259 SER X N 1
ATOM 769 C CA . SER A 1 98 ? 57.598 25.696 -8.620 1.00 49.33 259 SER X CA 1
ATOM 770 C C . SER A 1 98 ? 58.502 25.455 -9.814 1.00 44.29 259 SER X C 1
ATOM 771 O O . SER A 1 98 ? 59.709 25.689 -9.756 1.00 40.94 259 SER X O 1
ATOM 774 N N . THR A 1 99 ? 57.900 24.980 -10.896 1.00 35.21 260 THR X N 1
ATOM 775 C CA . THR A 1 99 ? 58.585 24.890 -12.171 1.00 38.58 260 THR X CA 1
ATOM 776 C C . THR A 1 99 ? 58.595 26.281 -12.793 1.00 39.82 260 THR X C 1
ATOM 777 O O . THR A 1 99 ? 57.700 27.084 -12.536 1.00 38.88 260 THR X O 1
ATOM 781 N N . LYS A 1 100 ? 59.613 26.573 -13.593 1.00 48.54 261 LYS X N 1
ATOM 782 C CA . LYS A 1 100 ? 59.738 27.887 -14.209 1.00 48.89 261 LYS X CA 1
ATOM 783 C C . LYS A 1 100 ? 60.351 27.795 -15.595 1.00 48.57 261 LYS X C 1
ATOM 784 O O . LYS A 1 100 ? 61.212 26.957 -15.851 1.00 50.97 261 LYS X O 1
ATOM 790 N N . ASN A 1 101 ? 59.893 28.664 -16.487 1.00 53.14 262 ASN X N 1
ATOM 791 C CA . ASN A 1 101 ? 60.477 28.783 -17.812 1.00 56.28 262 ASN X CA 1
ATOM 792 C C . ASN A 1 101 ? 61.238 30.096 -17.911 1.00 57.35 262 ASN X C 1
ATOM 793 O O . ASN A 1 101 ? 60.678 31.121 -18.296 1.00 63.59 262 ASN X O 1
ATOM 798 N N . TRP A 1 102 ? 62.513 30.062 -17.541 1.00 56.74 263 TRP X N 1
ATOM 799 C CA . TRP A 1 102 ? 63.351 31.253 -17.578 1.00 60.89 263 TRP X CA 1
ATOM 800 C C . TRP A 1 102 ? 64.123 31.340 -18.890 1.00 63.49 263 TRP X C 1
ATOM 801 O O . TRP A 1 102 ? 65.353 31.322 -18.901 1.00 64.67 263 TRP X O 1
ATOM 812 N N . SER A 1 103 ? 63.389 31.442 -19.994 1.00 67.24 264 SER X N 1
ATOM 813 C CA . SER A 1 103 ? 63.997 31.522 -21.314 1.00 81.35 264 SER X CA 1
ATOM 814 C C . SER A 1 103 ? 64.704 32.861 -21.500 1.00 88.35 264 SER X C 1
ATOM 815 O O . SER A 1 103 ? 64.887 33.611 -20.542 1.00 79.00 264 SER X O 1
ATOM 818 N N . GLY A 1 104 ? 65.090 33.160 -22.736 1.00 87.19 265 GLY X N 1
ATOM 819 C CA . GLY A 1 104 ? 65.831 34.373 -23.031 1.00 94.26 265 GLY X CA 1
ATOM 820 C C . GLY A 1 104 ? 64.968 35.556 -23.428 1.00 97.64 265 GLY X C 1
ATOM 821 O O . GLY A 1 104 ? 65.478 36.665 -23.596 1.00 104.33 265 GLY X O 1
ATOM 822 N N . ASN A 1 105 ? 63.665 35.333 -23.583 1.00 93.88 266 ASN X N 1
ATOM 823 C CA . ASN A 1 105 ? 62.759 36.408 -23.979 1.00 107.08 266 ASN X CA 1
ATOM 824 C C . ASN A 1 105 ? 62.752 37.523 -22.941 1.00 98.56 266 ASN X C 1
ATOM 825 O O . ASN A 1 105 ? 62.824 38.704 -23.281 1.00 111.99 266 ASN X O 1
ATOM 830 N N . SER A 1 106 ? 62.663 37.134 -21.674 1.00 67.87 267 SER X N 1
ATOM 831 C CA . SER A 1 106 ? 62.759 38.077 -20.570 1.00 64.73 267 SER X CA 1
ATOM 832 C C . SER A 1 106 ? 64.202 38.131 -20.087 1.00 62.42 267 SER X C 1
ATOM 833 O O . SER A 1 106 ? 64.809 37.098 -19.808 1.00 67.98 267 SER X O 1
ATOM 836 N N . GLU A 1 107 ? 64.749 39.336 -19.986 1.00 62.22 268 GLU X N 1
ATOM 837 C CA . GLU A 1 107 ? 66.149 39.504 -19.614 1.00 62.48 268 GLU X CA 1
ATOM 838 C C . GLU A 1 107 ? 66.419 39.044 -18.179 1.00 65.51 268 GLU X C 1
ATOM 839 O O . GLU A 1 107 ? 67.405 38.355 -17.919 1.00 59.15 268 GLU X O 1
ATOM 845 N N . PHE A 1 108 ? 65.543 39.421 -17.253 1.00 55.51 269 PHE X N 1
ATOM 846 C CA . PHE A 1 108 ? 65.737 39.089 -15.845 1.00 53.46 269 PHE X CA 1
ATOM 847 C C . PHE A 1 108 ? 64.612 38.217 -15.293 1.00 52.46 269 PHE X C 1
ATOM 848 O O . PHE A 1 108 ? 63.472 38.286 -15.753 1.00 54.98 269 PHE X O 1
ATOM 856 N N . HIS A 1 109 ? 64.948 37.398 -14.301 1.00 45.44 270 HIS X N 1
ATOM 857 C CA . HIS A 1 109 ? 63.980 36.512 -13.670 1.00 47.15 270 HIS X CA 1
ATOM 858 C C . HIS A 1 109 ? 64.192 36.469 -12.164 1.00 40.20 270 HIS X C 1
ATOM 859 O O . HIS A 1 109 ? 65.326 36.441 -11.691 1.00 39.34 270 HIS X O 1
ATOM 866 N N . PHE A 1 110 ? 63.091 36.461 -11.419 1.00 44.68 271 PHE X N 1
ATOM 867 C CA . PHE A 1 110 ? 63.142 36.368 -9.965 1.00 46.24 271 PHE X CA 1
ATOM 868 C C . PHE A 1 110 ? 62.031 35.456 -9.463 1.00 33.49 271 PHE X C 1
ATOM 869 O O . PHE A 1 110 ? 60.967 35.369 -10.073 1.00 36.67 271 PHE X O 1
ATOM 877 N N . TYR A 1 111 ? 62.281 34.780 -8.348 1.00 36.60 272 TYR X N 1
ATOM 878 C CA . TYR A 1 111 ? 61.274 33.921 -7.733 1.00 52.23 272 TYR X CA 1
ATOM 879 C C . TYR A 1 111 ? 61.698 33.509 -6.330 1.00 46.39 272 TYR X C 1
ATOM 880 O O . TYR A 1 111 ? 62.850 33.144 -6.109 1.00 40.75 272 TYR X O 1
ATOM 889 N N . SER A 1 112 ? 60.766 33.570 -5.384 1.00 44.93 273 SER X N 1
ATOM 890 C CA . SER A 1 112 ? 61.068 33.210 -4.005 1.00 36.65 273 SER X CA 1
ATOM 891 C C . SER A 1 112 ? 60.075 32.200 -3.447 1.00 23.27 273 SER X C 1
ATOM 892 O O . SER A 1 112 ? 58.897 32.209 -3.803 1.00 25.01 273 SER X O 1
ATOM 895 N N . ILE A 1 113 ? 60.562 31.336 -2.561 1.00 32.53 274 ILE X N 1
ATOM 896 C CA . ILE A 1 113 ? 59.734 30.310 -1.945 1.00 31.99 274 ILE X CA 1
ATOM 897 C C . ILE A 1 113 ? 59.691 30.519 -0.442 1.00 28.88 274 ILE X C 1
ATO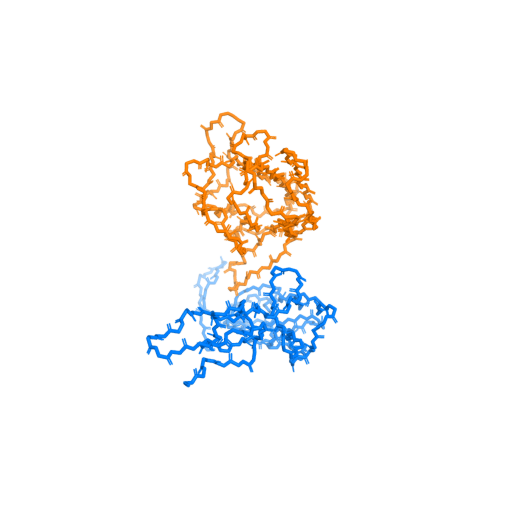M 898 O O . ILE A 1 113 ? 60.683 30.919 0.167 1.00 30.02 274 ILE X O 1
ATOM 903 N N . ASN A 1 114 ? 58.540 30.241 0.157 1.00 43.52 275 ASN X N 1
ATOM 904 C CA . ASN A 1 114 ? 58.393 30.349 1.600 1.00 30.08 275 ASN X CA 1
ATOM 905 C C . ASN A 1 114 ? 57.651 29.143 2.166 1.00 30.87 275 ASN X C 1
ATOM 906 O O . ASN A 1 114 ? 56.553 28.807 1.721 1.00 37.12 275 ASN X O 1
ATOM 911 N N . VAL A 1 115 ? 58.268 28.488 3.143 1.00 23.37 276 VAL X N 1
ATOM 912 C CA . VAL A 1 115 ? 57.648 27.362 3.831 1.00 33.34 276 VAL X CA 1
ATOM 913 C C . VAL A 1 115 ? 57.665 27.607 5.331 1.00 33.18 276 VAL X C 1
ATOM 914 O O . VAL A 1 115 ? 58.598 28.208 5.860 1.00 29.45 276 VAL X O 1
ATOM 918 N N . GLY A 1 116 ? 56.626 27.137 6.010 1.00 40.13 277 GLY X N 1
ATOM 919 C CA . GLY A 1 116 ? 56.508 27.318 7.443 1.00 25.74 277 GLY X CA 1
ATOM 920 C C . GLY A 1 116 ? 55.768 26.162 8.084 1.00 29.65 277 GLY X C 1
ATOM 921 O O . GLY A 1 116 ? 54.792 25.661 7.527 1.00 35.45 277 GLY X O 1
ATOM 922 N N . GLY A 1 117 ? 56.227 25.735 9.257 1.00 40.42 278 GLY X N 1
ATOM 923 C CA . GLY A 1 117 ? 55.635 24.589 9.922 1.00 39.37 278 GLY X CA 1
ATOM 924 C C . GLY A 1 117 ? 55.852 24.546 11.423 1.00 35.89 278 GLY X C 1
ATOM 925 O O . GLY A 1 117 ? 56.692 25.256 11.970 1.00 43.92 278 GLY X O 1
ATOM 926 N N . PHE A 1 118 ? 55.088 23.678 12.076 1.00 34.76 279 PHE X N 1
ATOM 927 C CA . PHE A 1 118 ? 55.109 23.516 13.522 1.00 38.50 279 PHE X CA 1
ATOM 928 C C . PHE A 1 118 ? 55.442 22.060 13.820 1.00 33.58 279 PHE X C 1
ATOM 929 O O . PHE A 1 118 ? 54.638 21.169 13.541 1.00 30.48 279 PHE X O 1
ATOM 937 N N . PHE A 1 119 ? 56.625 21.817 14.376 1.00 29.41 280 PHE X N 1
ATOM 938 C CA . PHE A 1 119 ? 57.111 20.451 14.544 1.00 38.25 280 PHE X CA 1
ATOM 939 C C . PHE A 1 119 ? 57.683 20.175 15.930 1.00 44.54 280 PHE X C 1
ATOM 940 O O . PHE A 1 119 ? 58.178 21.075 16.609 1.00 32.54 280 PHE X O 1
ATOM 948 N N . LYS A 1 120 ? 57.618 18.908 16.328 1.00 41.28 281 LYS X N 1
ATOM 949 C CA . LYS A 1 120 ? 58.164 18.458 17.601 1.00 44.97 281 LYS X CA 1
ATOM 950 C C . LYS A 1 120 ? 59.610 18.019 17.404 1.00 42.18 281 LYS X C 1
ATOM 951 O O . LYS A 1 120 ? 59.881 17.091 16.646 1.00 43.34 281 LYS X O 1
ATOM 957 N N . LEU A 1 121 ? 60.536 18.688 18.085 1.00 43.71 282 LEU X N 1
ATOM 958 C CA . LEU A 1 121 ? 61.955 18.389 17.933 1.00 42.46 282 LEU X CA 1
ATOM 959 C C . LEU A 1 121 ? 62.575 17.885 19.232 1.00 50.29 282 LEU X C 1
ATOM 960 O O . LEU A 1 121 ? 62.122 18.225 20.325 1.00 45.60 282 LEU X O 1
ATOM 965 N N . ARG A 1 122 ? 63.620 17.075 19.094 1.00 55.00 283 ARG X N 1
ATOM 966 C CA . ARG A 1 122 ? 64.351 16.541 20.237 1.00 57.16 283 ARG X CA 1
ATOM 967 C C . ARG A 1 122 ? 65.805 16.987 20.177 1.00 52.20 283 ARG X C 1
ATOM 968 O O . ARG A 1 122 ? 66.342 17.238 19.099 1.00 55.93 283 ARG X O 1
ATOM 976 N N . ALA A 1 123 ? 66.440 17.078 21.340 1.00 58.11 284 ALA X N 1
ATOM 977 C CA . ALA A 1 123 ? 67.849 17.435 21.409 1.00 53.37 284 ALA X CA 1
ATOM 978 C C . ALA A 1 123 ? 68.677 16.416 20.637 1.00 51.58 284 ALA X C 1
ATOM 979 O O . ALA A 1 123 ? 68.573 15.213 20.875 1.00 63.46 284 ALA X O 1
ATOM 981 N N . GLY A 1 124 ? 69.495 16.901 19.710 1.00 50.09 285 GLY X N 1
ATOM 982 C CA . GLY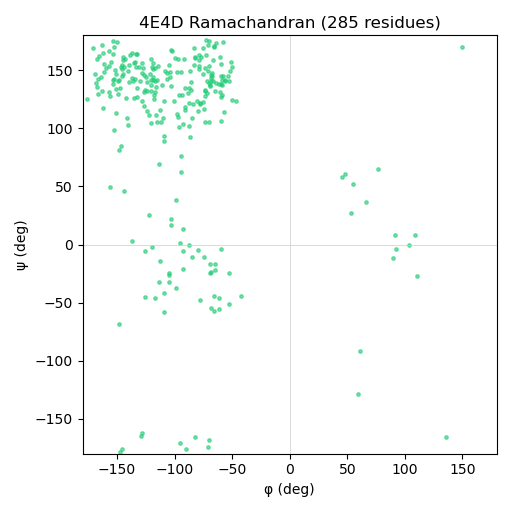 A 1 124 ? 70.336 16.033 18.907 1.00 53.03 285 GLY X CA 1
ATOM 983 C C . GLY A 1 124 ? 69.888 15.992 17.459 1.00 56.01 285 GLY X C 1
ATOM 984 O O . GLY A 1 124 ? 70.691 15.753 16.558 1.00 68.03 285 GLY X O 1
ATOM 985 N N . GLU A 1 125 ? 68.599 16.222 17.234 1.00 50.80 286 GLU X N 1
ATOM 986 C CA . GLU A 1 125 ? 68.065 16.264 15.881 1.00 52.16 286 GLU X CA 1
ATOM 987 C C . GLU A 1 125 ? 68.598 17.494 15.161 1.00 50.89 286 GLU X C 1
ATOM 988 O O . GLU A 1 125 ? 68.761 18.553 15.764 1.00 55.83 286 GLU X O 1
ATOM 994 N N . GLU A 1 126 ? 68.877 17.344 13.871 1.00 51.48 287 GLU X N 1
ATOM 995 C CA . GLU A 1 126 ? 69.460 18.423 13.085 1.00 44.24 287 GLU X CA 1
ATOM 996 C C . GLU A 1 126 ? 68.536 18.834 11.947 1.00 42.69 287 GLU X C 1
ATOM 997 O O . GLU A 1 126 ? 67.896 17.993 11.318 1.00 45.81 287 GLU X O 1
ATOM 1003 N N . ILE A 1 127 ? 68.472 20.136 11.688 1.00 43.79 288 ILE X N 1
ATOM 1004 C CA . ILE A 1 127 ? 67.684 20.664 10.584 1.00 44.43 288 ILE X CA 1
ATOM 1005 C C . ILE A 1 127 ? 68.611 21.214 9.509 1.00 42.49 288 ILE X C 1
ATOM 1006 O O . ILE A 1 127 ? 69.602 21.877 9.816 1.00 42.19 288 ILE X O 1
ATOM 1011 N N . SER A 1 128 ? 68.289 20.935 8.251 1.00 35.70 289 SER X N 1
ATOM 1012 C CA . SER A 1 128 ? 69.102 21.403 7.135 1.00 36.16 289 SER X CA 1
ATOM 1013 C C . SER A 1 128 ? 68.224 21.768 5.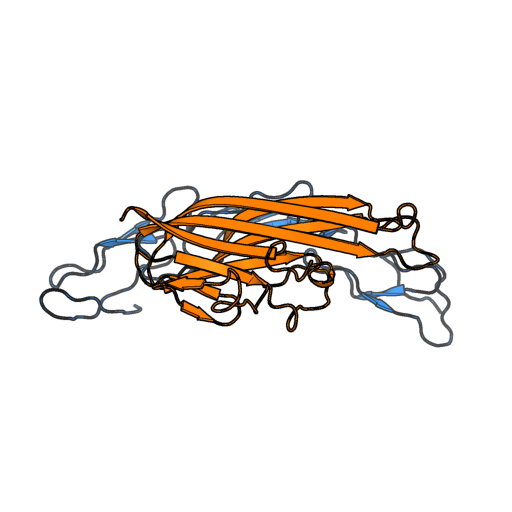946 1.00 36.20 289 SER X C 1
ATOM 1014 O O . SER A 1 128 ? 67.132 21.227 5.779 1.00 34.07 289 SER X O 1
ATOM 1017 N N . ILE A 1 129 ? 68.711 22.694 5.128 1.00 43.46 290 ILE X N 1
ATOM 1018 C CA . ILE A 1 129 ? 67.989 23.136 3.942 1.00 27.21 290 ILE X CA 1
ATOM 1019 C C . ILE A 1 129 ? 68.588 22.504 2.690 1.0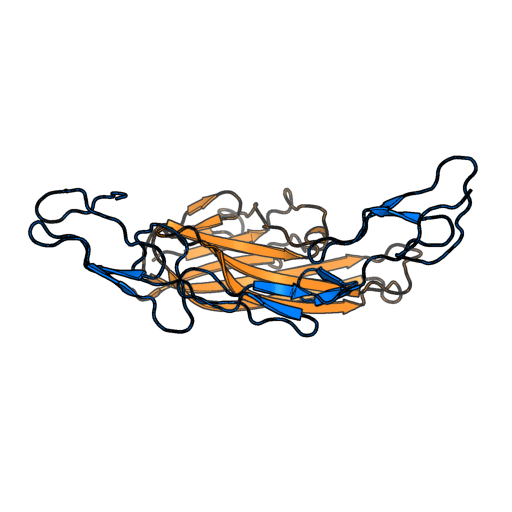0 30.07 290 ILE X C 1
ATOM 1020 O O . ILE A 1 129 ? 69.810 22.440 2.537 1.00 36.89 290 ILE X O 1
ATOM 1025 N N . GLN A 1 130 ? 67.721 22.033 1.801 1.00 33.15 291 GLN X N 1
ATOM 1026 C CA . GLN A 1 130 ? 68.145 21.501 0.511 1.00 45.37 291 GLN X CA 1
ATOM 1027 C C . GLN A 1 130 ? 67.427 22.244 -0.603 1.00 35.57 291 GLN X C 1
ATOM 1028 O O . GLN A 1 130 ? 66.242 22.554 -0.487 1.00 35.39 291 GLN X O 1
ATOM 1034 N N . VAL A 1 131 ? 68.144 22.533 -1.683 1.00 38.35 292 VAL X N 1
ATOM 1035 C CA . VAL A 1 131 ? 67.552 23.241 -2.811 1.00 39.57 292 VAL X CA 1
ATOM 1036 C C . VAL A 1 131 ? 68.124 22.766 -4.138 1.00 35.47 292 VAL X C 1
ATOM 1037 O O . VAL A 1 131 ? 69.215 22.199 -4.197 1.00 35.26 292 VAL X O 1
ATOM 1041 N N . SER A 1 132 ? 67.368 23.004 -5.203 1.00 45.49 293 SER X N 1
ATOM 1042 C CA . SER A 1 132 ? 67.843 22.762 -6.555 1.00 44.13 293 SER X CA 1
ATOM 1043 C C . SER A 1 132 ? 68.363 24.073 -7.128 1.00 49.16 293 SER X C 1
ATOM 1044 O O . SER A 1 132 ? 68.008 25.147 -6.646 1.00 48.64 293 SER X O 1
ATOM 1047 N N . ASN A 1 133 ? 69.205 23.982 -8.151 1.00 46.68 294 ASN X N 1
ATOM 1048 C CA . ASN A 1 133 ? 69.771 25.169 -8.782 1.00 49.59 294 ASN X CA 1
ATOM 1049 C C . ASN A 1 133 ? 70.262 26.191 -7.759 1.00 48.81 294 ASN X C 1
ATOM 1050 O O . ASN A 1 133 ? 69.815 27.337 -7.758 1.00 55.37 294 ASN X O 1
ATOM 1055 N N . PRO A 1 134 ? 71.190 25.773 -6.886 1.00 43.86 295 PRO X N 1
ATOM 1056 C CA . PRO A 1 134 ? 71.771 26.629 -5.845 1.00 46.31 295 PRO X CA 1
ATOM 1057 C C . PRO A 1 134 ? 72.583 27.787 -6.420 1.00 43.93 295 PRO X C 1
ATOM 1058 O O . PRO A 1 134 ? 72.795 28.791 -5.740 1.00 56.94 295 PRO X O 1
ATOM 1062 N N . SER A 1 135 ? 73.031 27.642 -7.661 1.00 43.60 296 SER X N 1
ATOM 1063 C CA . SER A 1 135 ? 73.809 28.681 -8.328 1.00 46.51 296 SER X CA 1
ATOM 1064 C C . SER A 1 135 ? 72.961 29.912 -8.636 1.00 50.74 296 SER X C 1
ATOM 1065 O O . SER A 1 135 ? 73.494 30.987 -8.913 1.00 50.24 296 SER X O 1
ATOM 1068 N N . LEU A 1 136 ? 71.642 29.754 -8.588 1.00 43.87 297 LEU X N 1
ATOM 1069 C CA . LEU A 1 136 ? 70.729 30.851 -8.882 1.00 39.39 297 LEU X CA 1
ATOM 1070 C C . LEU A 1 136 ? 70.266 31.569 -7.613 1.00 41.86 297 LEU X C 1
ATOM 1071 O O . LEU A 1 136 ? 69.471 32.507 -7.681 1.00 43.34 297 LEU X O 1
ATOM 1076 N N . LEU A 1 137 ? 70.767 31.136 -6.459 1.00 45.46 298 LEU X N 1
ATOM 1077 C CA . LEU A 1 137 ? 70.342 31.702 -5.178 1.00 45.02 298 LEU X CA 1
ATOM 1078 C C . LEU A 1 137 ? 70.711 33.178 -5.024 1.00 41.11 298 LEU X C 1
ATOM 1079 O O . LEU A 1 137 ? 71.803 33.603 -5.399 1.00 35.61 298 LEU X O 1
ATOM 1084 N N . ASP A 1 138 ? 69.782 33.952 -4.468 1.00 34.79 299 ASP X N 1
ATOM 1085 C CA . ASP A 1 138 ? 70.031 35.347 -4.123 1.00 43.81 299 ASP X CA 1
ATOM 1086 C C . ASP A 1 138 ? 70.771 35.383 -2.786 1.00 43.61 299 ASP X C 1
ATOM 1087 O O . ASP A 1 138 ? 70.290 34.833 -1.797 1.00 30.49 299 ASP X O 1
ATOM 1092 N N . PRO A 1 139 ? 71.948 36.026 -2.753 1.00 35.15 300 PRO X N 1
ATOM 1093 C CA . PRO A 1 139 ? 72.805 35.994 -1.561 1.00 40.39 300 PRO X CA 1
ATOM 1094 C C . PRO A 1 139 ? 72.393 36.949 -0.436 1.00 46.61 300 PRO X C 1
ATOM 1095 O O . PRO A 1 139 ? 73.009 36.914 0.630 1.00 49.34 300 PRO X O 1
ATOM 1099 N N . ASP A 1 140 ? 71.377 37.776 -0.658 1.00 44.86 301 ASP X N 1
ATOM 1100 C CA . ASP A 1 140 ? 70.975 38.769 0.340 1.00 48.28 301 ASP X CA 1
ATOM 1101 C C . ASP A 1 140 ? 70.369 38.136 1.591 1.00 39.97 301 ASP X C 1
ATOM 1102 O O . ASP A 1 140 ? 69.684 37.115 1.518 1.00 39.92 301 ASP X O 1
ATOM 1107 N N . GLN A 1 141 ? 70.623 38.761 2.738 1.00 39.16 302 GLN X N 1
ATOM 1108 C CA . GLN A 1 141 ? 70.146 38.246 4.019 1.00 39.17 302 GLN X CA 1
ATOM 1109 C C . GLN A 1 141 ? 68.630 38.354 4.146 1.00 34.34 302 GLN X C 1
ATOM 1110 O O . GLN A 1 141 ? 68.014 37.613 4.911 1.00 33.92 302 GLN X O 1
ATOM 1116 N N . ASP A 1 142 ? 68.033 39.283 3.405 1.00 41.39 303 ASP X N 1
ATOM 1117 C CA . ASP A 1 142 ? 66.584 39.464 3.426 1.00 31.61 303 ASP X CA 1
ATOM 1118 C C . ASP A 1 142 ? 65.909 38.555 2.403 1.00 29.17 303 ASP X C 1
ATOM 1119 O O . ASP A 1 142 ? 64.684 38.550 2.276 1.00 38.54 303 ASP X O 1
ATOM 1124 N N . ALA A 1 143 ? 66.717 37.784 1.681 1.00 27.86 304 ALA X N 1
ATOM 1125 C CA . ALA A 1 143 ? 66.222 36.969 0.578 1.00 42.92 304 ALA X CA 1
ATOM 1126 C C . ALA A 1 143 ? 66.251 35.479 0.912 1.00 43.55 304 ALA X C 1
ATOM 1127 O O . ALA A 1 143 ? 65.220 34.809 0.876 1.00 39.28 304 ALA X O 1
ATOM 1129 N N . THR A 1 144 ? 67.437 34.971 1.235 1.00 43.32 305 THR X N 1
ATOM 1130 C CA . THR A 1 144 ? 67.621 33.546 1.493 1.00 39.00 305 THR X CA 1
ATOM 1131 C C . THR A 1 144 ? 68.023 33.287 2.946 1.00 39.42 305 THR X C 1
ATOM 1132 O O . THR A 1 144 ? 69.163 33.527 3.344 1.00 38.92 305 THR X O 1
ATOM 1136 N N . TYR A 1 145 ? 67.073 32.790 3.730 1.00 33.36 306 TYR X N 1
ATOM 1137 C CA . TYR A 1 145 ? 67.304 32.514 5.142 1.00 33.85 306 TYR X CA 1
ATOM 1138 C C . TYR A 1 145 ? 66.375 31.412 5.630 1.00 23.48 306 TYR X C 1
ATOM 1139 O O . TYR A 1 145 ? 65.384 31.085 4.978 1.00 27.12 306 TYR X O 1
ATOM 1148 N N . PHE A 1 146 ? 66.706 30.837 6.780 1.00 26.18 307 PHE X N 1
ATOM 1149 C CA . PHE A 1 146 ? 65.803 29.916 7.458 1.00 40.96 307 PHE X CA 1
ATOM 1150 C C . PHE A 1 146 ? 66.046 29.987 8.959 1.00 37.23 307 PHE X C 1
ATOM 1151 O O . PHE A 1 146 ? 67.168 30.218 9.404 1.00 39.82 307 PHE X O 1
ATOM 1159 N N . GLY A 1 147 ? 64.988 29.798 9.739 1.00 34.79 308 GLY X N 1
ATOM 1160 C CA . GLY A 1 147 ? 65.090 29.934 11.177 1.00 37.09 308 GLY X CA 1
ATOM 1161 C C . GLY A 1 147 ? 64.198 28.980 11.942 1.00 41.43 308 GLY X C 1
ATOM 1162 O O . GLY A 1 147 ? 63.522 28.130 11.361 1.00 32.31 308 GLY X O 1
ATOM 1163 N N . ALA A 1 148 ? 64.205 29.132 13.261 1.00 40.99 309 ALA X N 1
ATOM 1164 C CA . ALA A 1 148 ? 63.427 28.278 14.144 1.00 39.93 309 ALA X CA 1
ATOM 1165 C C . ALA A 1 148 ? 63.374 28.907 15.526 1.00 45.77 309 ALA X C 1
ATOM 1166 O O . ALA A 1 148 ? 64.350 29.503 15.977 1.00 48.08 309 ALA X O 1
ATOM 1168 N N . PHE A 1 149 ? 62.231 28.786 16.192 1.00 48.48 310 PHE X N 1
ATOM 1169 C CA . PHE A 1 149 ? 62.106 29.254 17.567 1.00 49.95 310 PHE X CA 1
ATOM 1170 C C . PHE A 1 149 ? 61.130 28.386 18.351 1.00 43.77 310 PHE X C 1
ATOM 1171 O O . PHE A 1 149 ? 60.050 28.051 17.865 1.00 31.52 310 PHE X O 1
ATOM 1179 N N . LYS A 1 150 ? 61.528 28.015 19.564 1.00 47.11 311 LYS X N 1
ATOM 1180 C CA . LYS A 1 150 ? 60.718 27.152 20.413 1.00 43.96 311 LYS X CA 1
ATOM 1181 C C . LYS A 1 150 ? 59.443 27.866 20.843 1.00 39.64 311 LYS X C 1
ATOM 1182 O O . LYS A 1 150 ? 59.461 29.058 21.146 1.00 44.37 311 LYS X O 1
ATOM 1188 N N . VAL A 1 151 ? 58.338 27.128 20.867 1.00 47.62 312 VAL X N 1
ATOM 1189 C CA . VAL A 1 151 ? 57.040 27.698 21.213 1.00 55.28 312 VAL X CA 1
ATOM 1190 C C . VAL A 1 151 ? 56.476 27.071 22.487 1.00 56.21 312 VAL X C 1
ATOM 1191 O O . VAL A 1 151 ? 55.994 27.780 23.371 1.00 62.41 312 VAL X O 1
ATOM 1195 N N . GLN A 1 152 ? 56.539 25.745 22.578 1.00 56.95 313 GLN X N 1
ATOM 1196 C CA . GLN A 1 152 ? 56.020 25.031 23.740 1.00 54.48 313 GLN X CA 1
ATOM 1197 C C . GLN A 1 152 ? 56.962 23.907 24.154 1.00 58.74 313 GLN X C 1
ATOM 1198 O O . GLN A 1 152 ? 57.829 23.494 23.384 1.00 49.54 313 GLN X O 1
ATOM 1204 N N . ASP A 1 153 ? 56.786 23.412 25.374 1.00 52.14 314 ASP X N 1
ATOM 1205 C CA . ASP A 1 153 ? 57.526 22.244 25.831 1.00 65.72 314 ASP X CA 1
ATOM 1206 C C . ASP A 1 153 ? 56.818 20.986 25.345 1.00 68.62 314 ASP X C 1
ATOM 1207 O O . ASP A 1 153 ? 55.692 21.053 24.850 1.00 63.66 314 ASP X O 1
ATOM 1212 N N . ILE A 1 154 ? 57.476 19.840 25.483 1.00 60.56 315 ILE X N 1
ATOM 1213 C CA . ILE A 1 154 ? 56.882 18.572 25.076 1.00 55.22 315 ILE X CA 1
ATOM 1214 C C . ILE A 1 154 ? 56.082 17.960 26.221 1.00 75.31 315 ILE X C 1
ATOM 1215 O O . ILE A 1 154 ? 55.054 17.319 25.999 1.00 85.10 315 ILE X O 1
ATOM 1220 N N . TYR B 2 7 ? 70.699 -7.938 20.538 1.00 95.37 7 TYR R N 1
ATOM 1221 C CA . TYR B 2 7 ? 71.979 -8.273 21.150 1.00 98.19 7 TYR R CA 1
ATOM 1222 C C . TYR B 2 7 ? 72.893 -7.051 21.202 1.00 103.78 7 TYR R C 1
ATOM 1223 O O . TYR B 2 7 ? 74.036 -7.140 21.652 1.00 108.41 7 TYR R O 1
ATOM 1232 N N . LEU B 2 8 ? 72.385 -5.913 20.738 1.00 98.14 8 LEU R N 1
ATOM 1233 C CA . LEU B 2 8 ? 73.121 -4.658 20.820 1.00 96.21 8 LEU R CA 1
ATOM 1234 C C . LEU B 2 8 ? 72.693 -3.914 22.077 1.00 98.10 8 LEU R C 1
ATOM 1235 O O . LEU B 2 8 ? 71.545 -4.024 22.505 1.00 96.87 8 LEU R O 1
ATOM 1240 N N . HIS B 2 9 ? 73.615 -3.159 22.666 1.00 98.84 9 HIS R N 1
ATOM 1241 C CA . HIS B 2 9 ? 73.374 -2.556 23.973 1.00 100.43 9 HIS R CA 1
ATOM 1242 C C . HIS B 2 9 ? 73.681 -1.061 24.049 1.00 101.43 9 HIS R C 1
ATOM 1243 O O . HIS B 2 9 ? 74.664 -0.580 23.485 1.00 101.47 9 HIS R O 1
ATOM 1250 N N . TYR B 2 10 ? 72.821 -0.341 24.766 1.00 103.96 10 TYR R N 1
ATOM 1251 C CA . TYR B 2 10 ? 73.060 1.053 25.130 1.00 107.34 10 TYR R CA 1
ATOM 1252 C C . TYR B 2 10 ? 72.860 1.139 26.642 1.00 110.21 10 TYR R C 1
ATOM 1253 O O . TYR B 2 10 ? 72.886 0.111 27.315 1.00 107.43 10 TYR R O 1
ATOM 1262 N N . ASP B 2 11 ? 72.657 2.336 27.187 1.00 117.54 11 ASP R N 1
ATOM 1263 C CA . ASP B 2 11 ? 72.490 2.460 28.637 1.00 118.19 11 ASP R CA 1
ATOM 1264 C C . ASP B 2 11 ? 71.845 3.765 29.116 1.00 120.00 11 ASP R C 1
ATOM 1265 O O . ASP B 2 11 ? 72.398 4.846 28.916 1.00 124.02 11 ASP R O 1
ATOM 1270 N N . PRO B 2 12 ? 70.665 3.662 29.753 1.00 116.79 12 PRO R N 1
ATOM 1271 C CA . PRO B 2 12 ? 70.051 4.779 30.478 1.00 117.34 12 PRO R CA 1
ATOM 1272 C C . PRO B 2 12 ? 70.392 4.730 31.968 1.00 122.47 12 PRO R C 1
ATOM 1273 O O . PRO B 2 12 ? 71.234 3.925 32.367 1.00 121.52 12 PRO R O 1
ATOM 1277 N N . GLU B 2 13 ? 69.751 5.571 32.776 1.00 126.39 13 GLU R N 1
ATOM 1278 C CA . GLU B 2 13 ? 69.998 5.581 34.218 1.00 127.75 13 GLU R CA 1
ATOM 1279 C C . GLU B 2 13 ? 68.875 6.255 35.003 1.00 125.84 13 GLU R C 1
ATOM 1280 O O . GLU B 2 13 ? 68.228 7.183 34.516 1.00 125.81 13 GLU R O 1
ATOM 1286 N N . THR B 2 14 ? 68.654 5.772 36.223 1.00 123.97 14 THR R N 1
ATOM 1287 C CA . THR B 2 14 ? 67.766 6.433 37.174 1.00 116.92 14 THR R CA 1
ATOM 1288 C C . THR B 2 14 ? 68.268 6.202 38.598 1.00 121.13 14 THR R C 1
ATOM 1289 O O . THR B 2 14 ? 68.716 7.135 39.266 1.00 126.55 14 THR R O 1
ATOM 1293 N N . GLY B 2 15 ? 68.189 4.955 39.055 1.00 120.11 15 GLY R N 1
ATOM 1294 C CA . GLY B 2 15 ? 68.702 4.583 40.362 1.00 121.08 15 GLY R CA 1
ATOM 1295 C C . GLY B 2 15 ? 70.136 4.097 40.276 1.00 124.78 15 GLY R C 1
ATOM 1296 O O . GLY B 2 15 ? 70.866 4.097 41.268 1.00 118.12 15 GLY R O 1
ATOM 1297 N N . HIS B 2 16 ? 70.534 3.675 39.080 1.00 124.96 16 HIS R N 1
ATOM 1298 C CA . HIS B 2 16 ? 71.888 3.205 38.832 1.00 127.20 16 HIS R CA 1
ATOM 1299 C C . HIS B 2 16 ? 72.040 2.899 37.346 1.00 129.19 16 HIS R C 1
ATOM 1300 O O . HIS B 2 16 ? 71.260 2.133 36.782 1.00 125.98 16 HIS R O 1
ATOM 1307 N N . GLN B 2 17 ? 73.038 3.505 36.710 1.00 133.84 17 GLN R N 1
ATOM 1308 C CA . GLN B 2 17 ? 73.233 3.345 35.273 1.00 130.24 17 GLN R CA 1
ATOM 1309 C C . GLN B 2 17 ? 73.496 1.885 34.918 1.00 131.96 17 GLN R C 1
ATOM 1310 O O . GLN B 2 17 ? 74.233 1.190 35.616 1.00 139.89 17 GLN R O 1
ATOM 1316 N N . LEU B 2 18 ? 72.889 1.428 33.828 1.00 123.30 18 LEU R N 1
ATOM 1317 C CA . LEU B 2 18 ? 73.033 0.042 33.397 1.00 121.69 18 LEU R CA 1
ATOM 1318 C C . LEU B 2 18 ? 72.787 -0.075 31.900 1.00 119.64 18 LEU R C 1
ATOM 1319 O O . LEU B 2 18 ? 72.116 0.768 31.305 1.00 118.70 18 LEU R O 1
ATOM 1324 N N . LEU B 2 19 ? 73.326 -1.128 31.296 1.00 118.45 19 LEU R N 1
ATOM 1325 C CA . LEU B 2 19 ? 73.148 -1.355 29.868 1.00 112.10 19 LEU R CA 1
ATOM 1326 C C . LEU B 2 19 ? 71.928 -2.233 29.609 1.00 108.61 19 LEU R C 1
ATOM 1327 O O . LEU B 2 19 ? 71.464 -2.943 30.500 1.00 111.28 19 LEU R O 1
ATOM 1332 N N . CYS B 2 20 ? 71.406 -2.172 28.389 1.00 110.08 20 CYS R N 1
ATOM 1333 C CA . CYS B 2 20 ? 70.231 -2.952 28.025 1.00 106.47 20 CYS R CA 1
ATOM 1334 C C . CYS B 2 20 ? 70.035 -2.987 26.512 1.00 97.08 20 CYS R C 1
ATOM 1335 O O . CYS B 2 20 ? 70.590 -2.165 25.783 1.00 93.83 20 CYS R O 1
ATOM 1338 N N . ASP B 2 21 ? 69.238 -3.946 26.053 1.00 91.83 21 ASP R N 1
ATOM 1339 C CA . ASP B 2 21 ? 69.077 -4.209 24.627 1.00 91.21 21 ASP R CA 1
ATOM 1340 C C . ASP B 2 21 ? 68.357 -3.091 23.880 1.00 87.38 21 ASP R C 1
ATOM 1341 O O . ASP B 2 21 ? 67.404 -2.499 24.386 1.00 81.27 21 ASP R O 1
ATOM 1346 N N . LYS B 2 22 ? 68.829 -2.814 22.669 1.00 86.93 22 LYS R N 1
ATOM 1347 C CA . LYS B 2 22 ? 68.148 -1.898 21.767 1.00 78.67 22 LYS R CA 1
ATOM 1348 C C . LYS B 2 22 ? 66.930 -2.599 21.181 1.00 75.31 22 LYS R C 1
ATOM 1349 O O . LYS B 2 22 ? 66.770 -3.810 21.334 1.00 72.74 22 LYS R O 1
ATOM 1355 N N . CYS B 2 23 ? 66.074 -1.838 20.507 1.00 80.40 23 CYS R N 1
ATOM 1356 C CA . CYS B 2 23 ? 64.909 -2.412 19.847 1.00 68.91 23 CYS R CA 1
ATOM 1357 C C . CYS B 2 23 ? 65.260 -2.863 18.436 1.00 65.66 23 CYS R C 1
ATOM 1358 O O . CYS B 2 23 ? 65.928 -2.148 17.692 1.00 71.56 23 CYS R O 1
ATOM 1361 N N . ALA B 2 24 ? 64.810 -4.061 18.081 1.00 71.94 24 ALA R N 1
ATOM 1362 C CA . ALA B 2 24 ? 65.093 -4.630 16.771 1.00 68.89 24 ALA R CA 1
ATOM 1363 C C . ALA B 2 24 ? 64.280 -3.922 15.695 1.00 70.32 24 ALA R C 1
ATOM 1364 O O . ALA B 2 24 ? 63.306 -3.234 15.999 1.00 64.69 24 ALA R O 1
ATOM 1366 N N . PRO B 2 25 ? 64.683 -4.086 14.427 1.00 75.96 25 PRO R N 1
ATOM 1367 C CA . PRO B 2 25 ? 63.900 -3.525 13.324 1.00 68.12 25 PRO R CA 1
ATOM 1368 C C . PRO B 2 25 ? 62.477 -4.069 13.334 1.00 70.96 25 PRO R C 1
ATOM 1369 O O . PRO B 2 25 ? 62.266 -5.227 13.694 1.00 72.35 25 PRO R O 1
ATOM 1373 N N . GLY B 2 26 ? 61.515 -3.239 12.945 1.00 70.95 26 GLY R N 1
ATOM 1374 C CA . GLY B 2 26 ? 60.118 -3.625 12.970 1.00 68.57 26 GLY R CA 1
ATOM 1375 C C . GLY B 2 26 ? 59.425 -3.242 14.263 1.00 64.51 26 GLY R C 1
ATOM 1376 O O . GLY B 2 26 ? 58.219 -3.437 14.403 1.00 64.36 26 GLY R O 1
ATOM 1377 N N . THR B 2 27 ? 60.183 -2.697 15.209 1.00 62.94 27 THR R N 1
ATOM 1378 C CA . THR B 2 27 ? 59.625 -2.309 16.500 1.00 61.49 27 THR R CA 1
ATOM 1379 C C . THR B 2 27 ? 60.157 -0.951 16.939 1.00 63.26 27 THR R C 1
ATOM 1380 O O . THR B 2 27 ? 61.139 -0.452 16.389 1.00 74.57 27 THR R O 1
ATOM 1384 N N . TYR B 2 28 ? 59.500 -0.360 17.932 1.00 60.89 28 TYR R N 1
ATOM 1385 C CA . TYR B 2 28 ? 59.962 0.886 18.530 1.00 59.28 28 TYR R CA 1
ATOM 1386 C C . TYR B 2 28 ? 60.031 0.729 20.044 1.00 58.19 28 TYR R C 1
ATOM 1387 O O . TYR B 2 28 ? 59.347 -0.116 20.619 1.00 59.93 28 TYR R O 1
ATOM 1396 N N . LEU B 2 29 ? 60.858 1.549 20.682 1.00 61.88 29 LEU R N 1
ATOM 1397 C CA . LEU B 2 29 ? 61.040 1.489 22.128 1.00 65.28 29 LEU R CA 1
ATOM 1398 C C . LEU B 2 29 ? 59.877 2.167 22.842 1.00 61.27 29 LEU R C 1
ATOM 1399 O O . LEU B 2 29 ? 59.617 3.349 22.632 1.00 59.35 29 LEU R O 1
ATOM 1404 N N . LYS B 2 30 ? 59.176 1.417 23.687 1.00 64.79 30 LYS R N 1
ATOM 1405 C CA . LYS B 2 30 ? 58.051 1.974 24.432 1.00 70.71 30 LYS R CA 1
ATOM 1406 C C . LYS B 2 30 ? 58.404 2.217 25.900 1.00 71.06 30 LYS R C 1
ATOM 1407 O O . LYS B 2 30 ? 57.882 3.142 26.522 1.00 70.70 30 LYS R O 1
ATOM 1413 N N . GLN B 2 31 ? 59.281 1.383 26.451 1.00 74.22 31 GLN R N 1
ATOM 1414 C CA . GLN B 2 31 ? 59.744 1.554 27.826 1.00 74.30 31 GLN R CA 1
ATOM 1415 C C . GLN B 2 31 ? 61.171 1.045 28.000 1.00 76.37 31 GLN R C 1
ATOM 1416 O O . GLN B 2 31 ? 61.494 -0.077 27.611 1.00 73.30 31 GLN R O 1
ATOM 1422 N N . HIS B 2 32 ? 62.018 1.880 28.595 1.00 83.85 32 HIS R N 1
ATOM 1423 C CA . HIS B 2 32 ? 63.415 1.535 28.822 1.00 92.37 32 HIS R CA 1
ATOM 1424 C C . HIS B 2 32 ? 63.540 0.303 29.702 1.00 92.93 32 HIS R C 1
ATOM 1425 O O . HIS B 2 32 ? 62.601 -0.071 30.405 1.00 90.01 32 HIS R O 1
ATOM 1432 N N . CYS B 2 33 ? 64.711 -0.318 29.670 1.00 92.83 33 CYS R N 1
ATOM 1433 C CA . CYS B 2 33 ? 64.972 -1.473 30.509 1.00 92.22 33 CYS R CA 1
ATOM 1434 C C . CYS B 2 33 ? 65.124 -1.046 31.960 1.00 99.46 33 CYS R C 1
ATOM 1435 O O . CYS B 2 33 ? 65.872 -0.118 32.269 1.00 100.41 33 CYS R O 1
ATOM 1438 N N . THR B 2 34 ? 64.408 -1.725 32.847 1.00 102.23 34 THR R N 1
ATOM 1439 C CA . THR B 2 34 ? 64.558 -1.496 34.275 1.00 101.21 34 THR R CA 1
ATOM 1440 C C . THR B 2 34 ? 65.404 -2.617 34.858 1.00 102.24 34 THR R C 1
ATOM 1441 O O . THR B 2 34 ? 65.631 -3.636 34.207 1.00 94.85 34 THR R O 1
ATOM 1445 N N . VAL B 2 35 ? 65.879 -2.424 36.083 1.00 115.23 35 VAL R N 1
ATOM 1446 C CA . VAL B 2 35 ? 66.661 -3.449 36.760 1.00 115.15 35 VAL R CA 1
ATOM 1447 C C . VAL B 2 35 ? 65.912 -4.779 36.748 1.00 114.09 35 VAL R C 1
ATOM 1448 O O . VAL B 2 35 ? 66.519 -5.847 36.831 1.00 114.79 35 VAL R O 1
ATOM 1452 N N . ARG B 2 36 ? 64.589 -4.706 36.631 1.00 112.21 36 ARG R N 1
ATOM 1453 C CA . ARG B 2 36 ? 63.744 -5.891 36.696 1.00 114.18 36 ARG R CA 1
ATOM 1454 C C . ARG B 2 36 ? 63.338 -6.389 35.308 1.00 105.56 36 ARG R C 1
ATOM 1455 O O . ARG B 2 36 ? 63.257 -7.596 35.077 1.00 106.92 36 ARG R O 1
ATOM 1463 N N . ARG B 2 37 ? 63.085 -5.462 34.388 1.00 102.28 37 ARG R N 1
ATOM 1464 C CA . ARG B 2 37 ? 62.582 -5.821 33.063 1.00 99.17 37 ARG R CA 1
ATOM 1465 C C . ARG B 2 37 ? 63.561 -5.501 31.938 1.00 97.77 37 ARG R C 1
ATOM 1466 O O . ARG B 2 37 ? 64.386 -4.594 32.048 1.00 100.52 37 ARG R O 1
ATOM 1474 N N . LYS B 2 38 ? 63.444 -6.257 30.851 1.00 95.43 38 LYS R N 1
ATOM 1475 C CA . LYS B 2 38 ? 64.239 -6.033 29.652 1.00 94.03 38 LYS R CA 1
ATOM 1476 C C . LYS B 2 38 ? 63.585 -4.934 28.821 1.00 88.65 38 LYS R C 1
ATOM 1477 O O . LYS B 2 38 ? 62.401 -4.647 28.992 1.00 87.15 38 LYS R O 1
ATOM 1483 N N . THR B 2 39 ? 64.352 -4.320 27.926 1.00 85.71 39 THR R N 1
ATOM 1484 C CA . THR B 2 39 ? 63.828 -3.246 27.088 1.00 82.05 39 THR R CA 1
ATOM 1485 C C . THR B 2 39 ? 62.522 -3.674 26.431 1.00 74.06 39 THR R C 1
ATOM 1486 O O . THR B 2 39 ? 62.467 -4.698 25.751 1.00 72.90 39 THR R O 1
ATOM 1490 N N . LEU B 2 40 ? 61.472 -2.887 26.641 1.00 85.41 40 LEU R N 1
ATOM 1491 C CA . LEU B 2 40 ? 60.174 -3.176 26.048 1.00 85.27 40 LEU R CA 1
ATOM 1492 C C . LEU B 2 40 ? 60.107 -2.632 24.627 1.00 83.11 40 LEU R C 1
ATOM 1493 O O . LEU B 2 40 ? 60.272 -1.434 24.401 1.00 80.82 40 LEU R O 1
ATOM 1498 N N . CYS B 2 41 ? 59.861 -3.521 23.672 1.00 83.99 41 CYS R N 1
ATOM 1499 C CA . CYS B 2 41 ? 59.788 -3.135 22.270 1.00 82.26 41 CYS R CA 1
ATOM 1500 C C . CYS B 2 41 ? 58.466 -3.585 21.664 1.00 82.60 41 CYS R C 1
ATOM 1501 O O . CYS B 2 41 ? 58.044 -4.728 21.845 1.00 84.93 41 CYS R O 1
ATOM 1504 N N . VAL B 2 42 ? 57.817 -2.675 20.948 1.00 80.43 42 VAL R N 1
ATOM 1505 C CA . VAL B 2 42 ? 56.506 -2.937 20.371 1.00 80.64 42 VAL R CA 1
ATOM 1506 C C . VAL B 2 42 ? 56.561 -2.794 18.855 1.00 79.40 42 VAL R C 1
ATOM 1507 O O . VAL B 2 42 ? 57.179 -1.862 18.343 1.00 77.35 42 VAL R O 1
ATOM 1511 N N . PRO B 2 43 ? 55.918 -3.720 18.127 1.00 80.79 43 PRO R N 1
ATOM 1512 C CA . PRO B 2 43 ? 55.926 -3.648 16.662 1.00 79.85 43 PRO R CA 1
ATOM 1513 C C . PRO B 2 43 ? 55.464 -2.291 16.138 1.00 77.09 43 PRO R C 1
ATOM 1514 O O . PRO B 2 43 ? 54.586 -1.668 16.737 1.00 76.47 43 PRO R O 1
ATOM 1518 N N . CYS B 2 44 ? 56.058 -1.842 15.036 1.00 75.68 44 CYS R N 1
ATOM 1519 C CA . CYS B 2 44 ? 55.703 -0.559 14.440 1.00 73.18 44 CYS R CA 1
ATOM 1520 C C . CYS B 2 44 ? 54.234 -0.541 14.042 1.00 73.21 44 CYS R C 1
ATOM 1521 O O . CYS B 2 44 ? 53.724 -1.521 13.503 1.00 74.81 44 CYS R O 1
ATOM 1524 N N . PRO B 2 45 ? 53.547 0.579 14.304 1.00 71.62 45 PRO R N 1
ATOM 1525 C CA . PRO B 2 45 ? 52.156 0.703 13.859 1.00 71.69 45 PRO R CA 1
ATOM 1526 C C . PRO B 2 45 ? 52.071 0.720 12.337 1.00 70.99 45 PRO R C 1
ATOM 1527 O O . PRO B 2 45 ? 53.099 0.810 11.667 1.00 70.23 45 PRO R O 1
ATOM 1531 N N . ASP B 2 46 ? 50.859 0.632 11.801 1.00 71.44 46 ASP R N 1
ATOM 1532 C CA . ASP B 2 46 ? 50.664 0.602 10.358 1.00 71.00 46 ASP R CA 1
ATOM 1533 C C . ASP B 2 46 ? 51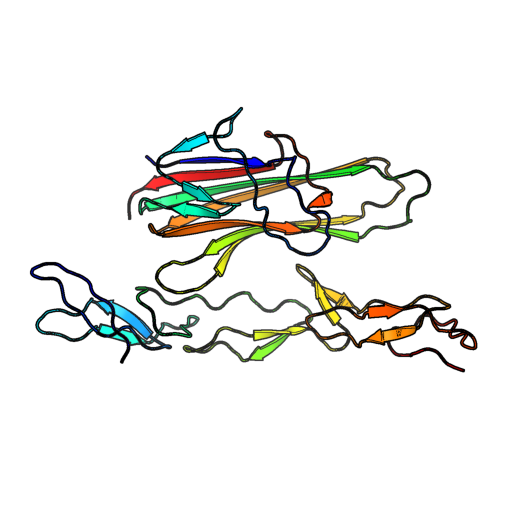.220 1.867 9.707 1.00 68.47 46 ASP R C 1
ATOM 1534 O O . ASP B 2 46 ? 51.169 2.951 10.290 1.00 67.03 46 ASP R O 1
ATOM 1539 N N . HIS B 2 47 ? 51.759 1.713 8.500 1.00 68.14 47 HIS R N 1
ATOM 1540 C CA . HIS B 2 47 ? 52.307 2.831 7.734 1.00 66.04 47 HIS R CA 1
ATOM 1541 C C . HIS B 2 47 ? 53.541 3.441 8.398 1.00 65.01 47 HIS R C 1
ATOM 1542 O O . HIS B 2 47 ? 53.748 4.652 8.349 1.00 63.22 47 HIS R O 1
ATOM 1549 N N . SER B 2 48 ? 54.361 2.594 9.011 1.00 66.33 48 SER R N 1
ATOM 1550 C CA . SER B 2 48 ? 55.616 3.032 9.612 1.00 65.74 48 SER R CA 1
ATOM 1551 C C . SER B 2 48 ? 56.598 1.867 9.622 1.00 67.60 48 SER R C 1
ATOM 1552 O O . SER B 2 48 ? 56.219 0.732 9.334 1.00 69.35 48 SER R O 1
ATOM 1555 N N . TYR B 2 49 ? 57.856 2.141 9.950 1.00 67.42 49 TYR R N 1
ATOM 1556 C CA . TYR B 2 49 ? 58.882 1.108 9.887 1.00 69.33 49 TYR R CA 1
ATOM 1557 C C . TYR B 2 49 ? 60.138 1.467 10.673 1.00 69.34 49 TYR R C 1
ATOM 1558 O O . TYR B 2 49 ? 60.294 2.588 11.155 1.00 67.73 49 TYR R O 1
ATOM 1567 N N . THR B 2 50 ? 61.030 0.489 10.788 1.00 71.37 50 THR R N 1
ATOM 1568 C CA . THR B 2 50 ? 62.348 0.679 11.379 1.00 71.86 50 THR R CA 1
ATOM 1569 C C . THR B 2 50 ? 63.291 -0.328 10.728 1.00 74.11 50 THR R C 1
ATOM 1570 O O . THR B 2 50 ? 62.948 -1.502 10.591 1.00 75.94 50 THR R O 1
ATOM 1574 N N . ASP B 2 51 ? 64.472 0.127 10.321 1.00 74.20 51 ASP R N 1
ATOM 1575 C CA . ASP B 2 51 ? 65.368 -0.702 9.518 1.00 76.40 51 ASP R CA 1
ATOM 1576 C C . ASP B 2 51 ? 66.743 -0.907 10.151 1.00 78.13 51 ASP R C 1
ATOM 1577 O O . ASP B 2 51 ? 67.720 -1.166 9.448 1.00 79.69 51 ASP R O 1
ATOM 1582 N N . SER B 2 52 ? 66.819 -0.795 11.473 1.00 78.04 52 SER R N 1
ATOM 1583 C CA . SER B 2 52 ? 68.078 -1.004 12.181 1.00 79.81 52 SER R CA 1
ATOM 1584 C C . SER B 2 52 ? 67.859 -1.031 13.687 1.00 79.76 52 SER R C 1
ATOM 1585 O O . SER B 2 52 ? 66.778 -0.700 14.171 1.00 79.06 52 SER R O 1
ATOM 1588 N N . TRP B 2 53 ? 68.891 -1.431 14.423 1.00 81.72 53 TRP R N 1
ATOM 1589 C CA . TRP B 2 53 ? 68.847 -1.396 15.880 1.00 81.86 53 TRP R CA 1
ATOM 1590 C C . TRP B 2 53 ? 68.954 0.052 16.337 1.00 82.10 53 TRP R C 1
ATOM 1591 O O . TRP B 2 53 ? 69.867 0.772 15.935 1.00 88.55 53 TRP R O 1
ATOM 1602 N N . HIS B 2 54 ? 68.017 0.476 17.176 1.00 78.08 54 HIS R N 1
ATOM 1603 C CA . HIS B 2 54 ? 67.876 1.888 17.500 1.00 75.92 54 HIS R CA 1
ATOM 1604 C C . HIS B 2 54 ? 67.399 2.094 18.932 1.00 75.50 54 HIS R C 1
ATOM 1605 O O . HIS B 2 54 ? 67.197 1.136 19.677 1.00 77.13 54 HIS R O 1
ATOM 1612 N N . THR B 2 55 ? 67.218 3.358 19.302 1.00 73.61 55 THR R N 1
ATOM 1613 C CA . THR B 2 55 ? 66.720 3.717 20.625 1.00 73.28 55 THR R CA 1
ATOM 1614 C C . THR B 2 55 ? 65.486 4.617 20.535 1.00 71.07 55 THR R C 1
ATOM 1615 O O . THR B 2 55 ? 64.863 4.928 21.549 1.00 70.81 55 THR R O 1
ATOM 1619 N N . SER B 2 56 ? 65.129 5.029 19.322 1.00 69.66 56 SER R N 1
ATOM 1620 C CA . SER B 2 56 ? 63.983 5.915 19.128 1.00 67.69 56 SER R CA 1
ATOM 1621 C C . SER B 2 56 ? 62.710 5.322 19.717 1.00 68.12 56 SER R C 1
ATOM 1622 O O . SER B 2 56 ? 62.475 4.117 19.634 1.00 69.60 56 SER R O 1
ATOM 1625 N N . ASP B 2 57 ? 61.887 6.182 20.307 1.00 67.04 57 ASP R N 1
ATOM 1626 C CA . ASP B 2 57 ? 60.622 5.754 20.888 1.00 67.58 57 ASP R CA 1
ATOM 1627 C C . ASP B 2 57 ? 59.483 5.896 19.882 1.00 66.55 57 ASP R C 1
ATOM 1628 O O . ASP B 2 57 ? 58.311 5.827 20.247 1.00 66.79 57 ASP R O 1
ATOM 1633 N N . GLU B 2 58 ? 59.831 6.097 18.615 1.00 65.59 58 GLU R N 1
ATOM 1634 C CA . GLU B 2 58 ? 58.826 6.242 17.571 1.00 64.67 58 GLU R CA 1
ATOM 1635 C C . GLU B 2 58 ? 59.347 5.705 16.242 1.00 64.76 58 GLU R C 1
ATOM 1636 O O . GLU B 2 58 ? 60.519 5.878 15.910 1.00 64.69 58 GLU R O 1
ATOM 1642 N N . CYS B 2 59 ? 58.473 5.045 15.488 1.00 65.13 59 CYS R N 1
ATOM 1643 C CA . CYS B 2 59 ? 58.843 4.490 14.190 1.00 65.40 59 CYS R CA 1
ATOM 1644 C C . CYS B 2 59 ? 58.914 5.574 13.118 1.00 63.56 59 CYS R C 1
ATOM 1645 O O . CYS B 2 59 ? 58.357 6.660 13.278 1.00 62.11 59 CYS R O 1
ATOM 1648 N N . VAL B 2 60 ? 59.602 5.267 12.024 1.00 63.82 60 VAL R N 1
ATOM 1649 C CA . VAL B 2 60 ? 59.755 6.204 10.918 1.00 62.36 60 VAL R CA 1
ATOM 1650 C C . VAL B 2 60 ? 58.604 6.056 9.931 1.00 61.97 60 VAL R C 1
ATOM 1651 O O . VAL B 2 60 ? 58.278 4.950 9.503 1.00 63.29 60 VAL R O 1
ATOM 1655 N N . TYR B 2 61 ? 57.997 7.180 9.570 1.00 60.32 61 TYR R N 1
ATOM 1656 C CA . TYR B 2 61 ? 56.848 7.183 8.672 1.00 59.93 61 TYR R CA 1
ATOM 1657 C C . TYR B 2 61 ? 57.245 6.780 7.256 1.00 60.28 61 TYR R C 1
ATOM 1658 O O . TYR B 2 61 ? 58.278 7.212 6.744 1.00 59.95 61 TYR R O 1
ATOM 1667 N N . CYS B 2 62 ? 56.422 5.947 6.629 1.00 61.15 62 CYS R N 1
ATOM 1668 C CA . CYS B 2 62 ? 56.658 5.540 5.251 1.00 61.63 62 CYS R CA 1
ATOM 1669 C C . CYS B 2 62 ? 56.321 6.683 4.306 1.00 60.67 62 CYS R C 1
ATOM 1670 O O . CYS B 2 62 ? 55.174 7.123 4.226 1.00 59.32 62 CYS R O 1
ATOM 1673 N N . SER B 2 63 ? 57.336 7.161 3.595 1.00 64.85 63 SER R N 1
ATOM 1674 C CA . SER B 2 63 ? 57.183 8.310 2.719 1.00 61.81 63 SER R CA 1
ATOM 1675 C C . SER B 2 63 ? 58.403 8.429 1.815 1.00 61.25 63 SER R C 1
ATOM 1676 O O . SER B 2 63 ? 59.462 7.887 2.127 1.00 64.37 63 SER R O 1
ATOM 1679 N N . PRO B 2 64 ? 58.260 9.146 0.690 1.00 68.14 64 PRO R N 1
ATOM 1680 C CA . PRO B 2 64 ? 57.031 9.824 0.270 1.00 65.86 64 PRO R CA 1
ATOM 1681 C C . PRO B 2 64 ? 56.129 8.944 -0.588 1.00 57.66 64 PRO R C 1
ATOM 1682 O O . PRO B 2 64 ? 56.423 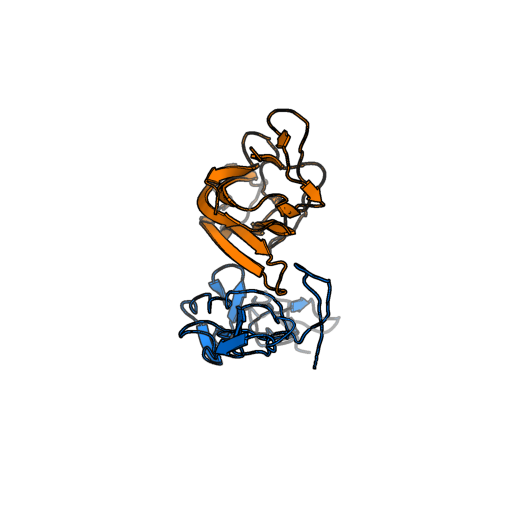7.768 -0.805 1.00 59.20 64 PRO R O 1
ATOM 1686 N N . VAL B 2 65 ? 55.034 9.527 -1.064 1.00 56.84 65 VAL R N 1
ATOM 1687 C CA . VAL B 2 65 ? 54.153 8.864 -2.013 1.00 57.82 65 VAL R CA 1
ATOM 1688 C C . VAL B 2 65 ? 54.849 8.783 -3.368 1.00 58.21 65 VAL R C 1
ATOM 1689 O O . VAL B 2 65 ? 55.653 9.651 -3.710 1.00 57.51 65 VAL R O 1
ATOM 1693 N N . CYS B 2 66 ? 54.542 7.740 -4.135 1.00 59.66 66 CYS R N 1
ATOM 1694 C CA . CYS B 2 66 ? 55.123 7.570 -5.464 1.00 61.81 66 CYS R CA 1
ATOM 1695 C C . CYS B 2 66 ? 54.592 8.620 -6.437 1.00 59.44 66 CYS R C 1
ATOM 1696 O O . CYS B 2 66 ? 53.394 8.902 -6.467 1.00 58.88 66 CYS R O 1
ATOM 1699 N N . LYS B 2 67 ? 55.491 9.190 -7.234 1.00 59.39 67 LYS R N 1
ATOM 1700 C CA . LYS B 2 67 ? 55.129 10.239 -8.183 1.00 58.52 67 LYS R CA 1
ATOM 1701 C C . LYS B 2 67 ? 54.311 9.695 -9.360 1.00 59.50 67 LYS R C 1
ATOM 1702 O O . LYS B 2 67 ? 53.944 8.521 -9.383 1.00 60.82 67 LYS R O 1
ATOM 1708 N N . GLU B 2 68 ? 54.038 10.559 -10.335 1.00 61.58 68 GLU R N 1
ATOM 1709 C CA . GLU B 2 68 ? 53.137 10.237 -11.442 1.00 59.77 68 GLU R CA 1
ATOM 1710 C C . GLU B 2 68 ? 53.614 9.058 -12.285 1.00 61.81 68 GLU R C 1
ATOM 1711 O O . GLU B 2 68 ? 52.877 8.091 -12.486 1.00 64.60 68 GLU R O 1
ATOM 1717 N N . LEU B 2 69 ? 54.839 9.148 -12.792 1.00 62.49 69 LEU R N 1
ATOM 1718 C CA . LEU B 2 69 ? 55.371 8.115 -13.673 1.00 64.68 69 LEU R CA 1
ATOM 1719 C C . LEU B 2 69 ? 56.262 7.145 -12.908 1.00 65.85 69 LEU R C 1
ATOM 1720 O O . LEU B 2 69 ? 57.292 6.700 -13.415 1.00 67.49 69 LEU R O 1
ATOM 1725 N N . GLN B 2 70 ? 55.859 6.822 -11.683 1.00 68.50 70 GLN R N 1
ATOM 1726 C CA . GLN B 2 70 ? 56.606 5.887 -10.853 1.00 66.30 70 GLN R CA 1
ATOM 1727 C C . GLN B 2 70 ? 55.766 4.667 -10.505 1.00 67.44 70 GLN R C 1
ATOM 1728 O O . GLN B 2 70 ? 54.537 4.717 -10.522 1.00 66.87 70 GLN R O 1
ATOM 1734 N N . SER B 2 71 ? 56.446 3.570 -10.193 1.00 69.26 71 SER R N 1
ATOM 1735 C CA . SER B 2 71 ? 55.789 2.359 -9.729 1.00 70.60 71 SER R CA 1
ATOM 1736 C C . SER B 2 71 ? 56.319 2.007 -8.347 1.00 70.59 71 SER R C 1
ATOM 1737 O O . SER B 2 71 ? 57.394 2.458 -7.953 1.00 70.17 71 SER R O 1
ATOM 1740 N N . VAL B 2 72 ? 55.562 1.202 -7.612 1.00 71.22 72 VAL R N 1
ATOM 1741 C CA . VAL B 2 72 ? 56.009 0.719 -6.313 1.00 71.57 72 VAL R CA 1
ATOM 1742 C C . VAL B 2 72 ? 56.816 -0.562 -6.491 1.00 74.31 72 VAL R C 1
ATOM 1743 O O . VAL B 2 72 ? 56.251 -1.633 -6.708 1.00 76.17 72 VAL R O 1
ATOM 1747 N N . LYS B 2 73 ? 58.137 -0.446 -6.411 1.00 74.77 73 LYS R N 1
ATOM 1748 C CA . LYS B 2 73 ? 59.006 -1.612 -6.504 1.00 77.57 73 LYS R CA 1
ATOM 1749 C C . LYS B 2 73 ? 58.821 -2.485 -5.269 1.00 78.45 73 LYS R C 1
ATOM 1750 O O . LYS B 2 73 ? 58.526 -3.674 -5.372 1.00 80.71 73 LYS R O 1
ATOM 1756 N N . GLN B 2 74 ? 58.996 -1.878 -4.101 1.00 76.80 74 GLN R N 1
ATOM 1757 C CA . GLN B 2 74 ? 58.818 -2.575 -2.835 1.00 77.48 74 GLN R CA 1
ATOM 1758 C C . GLN B 2 74 ? 57.836 -1.807 -1.961 1.00 75.14 74 GLN R C 1
ATOM 1759 O O . GLN B 2 74 ? 58.072 -0.647 -1.617 1.00 72.98 74 GLN R O 1
ATOM 1765 N N . GLU B 2 75 ? 56.730 -2.455 -1.608 1.00 75.80 75 GLU R N 1
ATOM 1766 C CA . GLU B 2 75 ? 55.720 -1.830 -0.766 1.00 74.05 75 GLU R CA 1
ATOM 1767 C C . GLU B 2 75 ? 56.276 -1.563 0.624 1.00 73.38 75 GLU R C 1
ATOM 1768 O O . GLU B 2 75 ? 57.360 -2.030 0.972 1.00 74.54 75 GLU R O 1
ATOM 1774 N N . CYS B 2 76 ? 55.523 -0.808 1.415 1.00 71.69 76 CYS R N 1
ATOM 1775 C CA . CYS B 2 76 ? 55.943 -0.450 2.762 1.00 70.97 76 CYS R CA 1
ATOM 1776 C C . CYS B 2 76 ? 55.834 -1.639 3.712 1.00 73.04 76 CYS R C 1
ATOM 1777 O O . CYS B 2 76 ? 54.823 -2.341 3.732 1.00 74.24 76 CYS R O 1
ATOM 1780 N N . ASN B 2 77 ? 56.884 -1.855 4.496 1.00 73.62 77 ASN R N 1
ATOM 1781 C CA . ASN B 2 77 ? 56.910 -2.930 5.480 1.00 75.64 77 ASN R CA 1
ATOM 1782 C C . ASN B 2 77 ? 57.404 -2.396 6.821 1.00 74.77 77 ASN R C 1
ATOM 1783 O O . ASN B 2 77 ? 57.983 -1.313 6.887 1.00 72.92 77 ASN R O 1
ATOM 1788 N N . ARG B 2 78 ? 57.173 -3.149 7.891 1.00 76.24 78 ARG R N 1
ATOM 1789 C CA . ARG B 2 78 ? 57.623 -2.732 9.215 1.00 75.69 78 ARG R CA 1
ATOM 1790 C C . ARG B 2 78 ? 59.148 -2.685 9.305 1.00 76.04 78 ARG R C 1
ATOM 1791 O O . ARG B 2 78 ? 59.700 -2.071 10.216 1.00 75.22 78 ARG R O 1
ATOM 1799 N N . THR B 2 79 ? 59.825 -3.325 8.355 1.00 77.46 79 THR R N 1
ATOM 1800 C CA . THR B 2 79 ? 61.284 -3.382 8.370 1.00 78.31 79 THR R CA 1
ATOM 1801 C C . THR B 2 79 ? 61.929 -2.456 7.337 1.00 76.92 79 THR R C 1
ATOM 1802 O O . THR B 2 79 ? 63.079 -2.051 7.500 1.00 76.97 79 THR R O 1
ATOM 1806 N N . HIS B 2 80 ? 61.197 -2.121 6.278 1.00 75.87 80 HIS R N 1
ATOM 1807 C CA . HIS B 2 80 ? 61.744 -1.267 5.225 1.00 74.73 80 HIS R CA 1
ATOM 1808 C C . HIS B 2 80 ? 60.736 -0.243 4.709 1.00 72.30 80 HIS R C 1
ATOM 1809 O O . HIS B 2 80 ? 59.524 -0.448 4.783 1.00 72.00 80 HIS R O 1
ATOM 1816 N N . ASN B 2 81 ? 61.257 0.860 4.180 1.00 70.79 81 ASN R N 1
ATOM 1817 C CA . ASN B 2 81 ? 60.429 1.928 3.636 1.00 68.58 81 ASN R CA 1
ATOM 1818 C C . ASN B 2 81 ? 59.905 1.584 2.249 1.00 69.07 81 ASN R C 1
ATOM 1819 O O . ASN B 2 81 ? 60.412 0.677 1.589 1.00 71.04 81 ASN R O 1
ATOM 1824 N N . ARG B 2 82 ? 58.885 2.314 1.814 1.00 67.42 82 ARG R N 1
ATOM 1825 C CA . ARG B 2 82 ? 58.390 2.207 0.451 1.00 67.64 82 ARG R CA 1
ATOM 1826 C C . ARG B 2 82 ? 59.516 2.540 -0.521 1.00 67.97 82 ARG R C 1
ATOM 1827 O O . ARG B 2 82 ? 60.322 3.433 -0.261 1.00 67.03 82 ARG R O 1
ATOM 1835 N N . VAL B 2 83 ? 59.574 1.816 -1.634 1.00 69.55 83 VAL R N 1
ATOM 1836 C CA . VAL B 2 83 ? 60.581 2.070 -2.659 1.00 70.22 83 VAL R CA 1
ATOM 1837 C C . VAL B 2 83 ? 59.915 2.322 -4.007 1.00 69.92 83 VAL R C 1
ATOM 1838 O O . VAL B 2 83 ? 59.286 1.429 -4.578 1.00 71.24 83 VAL R O 1
ATOM 1842 N N . CYS B 2 84 ? 60.061 3.542 -4.512 1.00 68.96 84 CYS R N 1
ATOM 1843 C CA . CYS B 2 84 ? 59.455 3.925 -5.782 1.00 69.35 84 CYS R CA 1
ATOM 1844 C C . CYS B 2 84 ? 60.500 3.978 -6.892 1.00 69.28 84 CYS R C 1
ATOM 1845 O O . CYS B 2 84 ? 61.646 4.361 -6.661 1.00 69.57 84 CYS R O 1
ATOM 1848 N N . GLU B 2 85 ? 60.093 3.588 -8.097 1.00 70.31 85 GLU R N 1
ATOM 1849 C CA . GLU B 2 85 ? 60.986 3.571 -9.250 1.00 71.90 85 GLU R CA 1
ATOM 1850 C C . GLU B 2 85 ? 60.293 4.192 -10.458 1.00 71.19 85 GLU R C 1
ATOM 1851 O O . GLU B 2 85 ? 59.096 3.999 -10.660 1.00 70.64 85 GLU R O 1
ATOM 1857 N N . CYS B 2 86 ? 61.049 4.934 -11.261 1.00 71.40 86 CYS R N 1
ATOM 1858 C CA . CYS B 2 86 ? 60.493 5.596 -12.438 1.00 70.85 86 CYS R CA 1
ATOM 1859 C C . CYS B 2 86 ? 60.320 4.626 -13.600 1.00 73.14 86 CYS R C 1
ATOM 1860 O O . CYS B 2 86 ? 60.957 3.575 -13.650 1.00 75.47 86 CYS R O 1
ATOM 1863 N N . GLU B 2 87 ? 59.452 4.996 -14.537 1.00 74.66 87 GLU R N 1
ATOM 1864 C CA . GLU B 2 87 ? 59.203 4.186 -15.722 1.00 74.76 87 GLU R CA 1
ATOM 1865 C C . GLU B 2 87 ? 60.482 3.954 -16.508 1.00 77.16 87 GLU R C 1
ATOM 1866 O O . GLU B 2 87 ? 61.529 4.521 -16.197 1.00 77.80 87 GLU R O 1
ATOM 1872 N N . GLU B 2 88 ? 60.384 3.123 -17.539 1.00 80.50 88 GLU R N 1
ATOM 1873 C CA . GLU B 2 88 ? 61.518 2.836 -18.400 1.00 82.21 88 GLU R CA 1
ATOM 1874 C C . GLU B 2 88 ? 61.784 4.038 -19.297 1.00 81.60 88 GLU R C 1
ATOM 1875 O O . GLU B 2 88 ? 60.864 4.589 -19.902 1.00 80.35 88 GLU R O 1
ATOM 1881 N N . GLY B 2 89 ? 63.044 4.452 -19.365 1.00 74.63 89 GLY R N 1
ATOM 1882 C CA . GLY B 2 89 ? 63.429 5.589 -20.177 1.00 75.06 89 GLY R CA 1
ATOM 1883 C C . GLY B 2 89 ? 63.394 6.900 -19.415 1.00 71.57 89 GLY R C 1
ATOM 1884 O O . GLY B 2 89 ? 63.545 7.969 -20.006 1.00 71.65 89 GLY R O 1
ATOM 1885 N N . ARG B 2 90 ? 63.198 6.823 -18.102 1.00 68.88 90 ARG R N 1
ATOM 1886 C CA . ARG B 2 90 ? 63.134 8.019 -17.268 1.00 65.79 90 ARG R CA 1
ATOM 1887 C C . ARG B 2 90 ? 63.990 7.873 -16.015 1.00 66.15 90 ARG R C 1
ATOM 1888 O O . ARG B 2 90 ? 64.396 6.770 -15.651 1.00 70.28 90 ARG R O 1
ATOM 1896 N N . TYR B 2 91 ? 64.261 8.999 -15.363 1.00 64.71 91 TYR R N 1
ATOM 1897 C CA . TYR B 2 91 ? 65.018 9.007 -14.118 1.00 65.24 91 TYR R CA 1
ATOM 1898 C C . TYR B 2 91 ? 64.487 10.112 -13.215 1.00 61.75 91 TYR R C 1
ATOM 1899 O O . TYR B 2 91 ? 63.929 11.100 -13.694 1.00 60.04 91 TYR R O 1
ATOM 1908 N N . LEU B 2 92 ? 64.662 9.948 -11.908 1.00 65.81 92 LEU R N 1
ATOM 1909 C CA . LEU B 2 92 ? 64.138 10.911 -10.948 1.00 61.47 92 LEU R CA 1
ATOM 1910 C C . LEU B 2 92 ? 65.037 12.140 -10.837 1.00 60.86 92 LEU R C 1
ATOM 1911 O O . LEU B 2 92 ? 66.182 12.050 -10.392 1.00 63.32 92 LEU R O 1
ATOM 1916 N N . GLU B 2 93 ? 64.505 13.285 -11.253 1.00 66.05 93 GLU R N 1
ATOM 1917 C CA . GLU B 2 93 ? 65.210 14.556 -11.146 1.00 70.51 93 GLU R CA 1
ATOM 1918 C C . GLU B 2 93 ? 64.394 15.516 -10.285 1.00 62.91 93 GLU R C 1
ATOM 1919 O O . GLU B 2 93 ? 63.384 16.059 -10.732 1.00 54.66 93 GLU R O 1
ATOM 1925 N N . ILE B 2 94 ? 64.840 15.715 -9.048 1.00 57.76 94 ILE R N 1
ATOM 1926 C CA . ILE B 2 94 ? 64.128 16.551 -8.082 1.00 57.99 94 ILE R CA 1
ATOM 1927 C C . ILE B 2 94 ? 62.723 16.007 -7.795 1.00 50.77 94 ILE R C 1
ATOM 1928 O O . ILE B 2 94 ? 62.555 15.167 -6.911 1.00 51.89 94 ILE R O 1
ATOM 1933 N N . GLU B 2 95 ? 61.723 16.472 -8.542 1.00 51.26 95 GLU R N 1
ATOM 1934 C CA . GLU B 2 95 ? 60.331 16.116 -8.267 1.00 44.65 95 GLU R CA 1
ATOM 1935 C C . GLU B 2 95 ? 59.690 15.254 -9.351 1.00 48.98 95 GLU R C 1
ATOM 1936 O O . GLU B 2 95 ? 58.620 14.683 -9.135 1.00 41.64 95 GLU R O 1
ATOM 1942 N N . PHE B 2 96 ? 60.328 15.162 -10.513 1.00 57.01 96 PHE R N 1
ATOM 1943 C CA . PHE B 2 96 ? 59.695 14.513 -11.656 1.00 49.51 96 PHE R CA 1
ATOM 1944 C C . PHE B 2 96 ? 60.589 13.489 -12.342 1.00 52.30 96 PHE R C 1
ATOM 1945 O O . PHE B 2 96 ? 61.815 13.586 -12.307 1.00 53.21 96 PHE R O 1
ATOM 1953 N N . CYS B 2 97 ? 59.951 12.507 -12.970 1.00 48.84 97 CYS R N 1
ATOM 1954 C CA . CYS B 2 97 ? 60.657 11.509 -13.759 1.00 51.90 97 CYS R CA 1
ATOM 1955 C C . CYS B 2 97 ? 60.850 12.029 -15.178 1.00 54.09 97 CYS R C 1
ATOM 1956 O O . CYS B 2 97 ? 59.984 11.861 -16.036 1.00 53.80 97 CYS R O 1
ATOM 1959 N N . LEU B 2 98 ? 61.986 12.676 -15.414 1.00 56.68 98 LEU R N 1
ATOM 1960 C CA . LEU B 2 98 ? 62.292 13.231 -16.726 1.00 65.69 98 LEU R CA 1
ATOM 1961 C C . LEU B 2 98 ? 62.876 12.163 -17.643 1.00 65.15 98 LEU R C 1
ATOM 1962 O O . LEU B 2 98 ? 63.458 11.183 -17.178 1.00 63.56 98 LEU R O 1
ATOM 1967 N N . LYS B 2 99 ? 62.718 12.361 -18.947 1.00 64.33 99 LYS R N 1
ATOM 1968 C CA . LYS B 2 99 ? 63.284 11.450 -19.932 1.00 67.87 99 LYS R CA 1
ATOM 1969 C C . LYS B 2 99 ? 64.799 11.590 -19.951 1.00 71.33 99 LYS R C 1
ATOM 1970 O O . LYS B 2 99 ? 65.336 12.647 -19.616 1.00 75.06 99 LYS R O 1
ATOM 1976 N N . HIS B 2 100 ? 65.489 10.526 -20.347 1.00 74.43 100 HIS R N 1
ATOM 1977 C CA . HIS B 2 100 ? 66.942 10.561 -20.444 1.00 79.94 100 HIS R CA 1
ATOM 1978 C C . HIS B 2 100 ? 67.383 11.500 -21.563 1.00 85.37 100 HIS R C 1
ATOM 1979 O O . HIS B 2 100 ? 66.720 11.607 -22.595 1.00 84.90 100 HIS R O 1
ATOM 1986 N N . ARG B 2 101 ? 68.507 12.178 -21.350 1.00 89.10 101 ARG R N 1
ATOM 1987 C CA . ARG B 2 101 ? 69.034 13.131 -22.320 1.00 86.44 101 ARG R CA 1
ATOM 1988 C C . ARG B 2 101 ? 69.141 12.497 -23.701 1.00 96.82 101 ARG R C 1
ATOM 1989 O O . ARG B 2 101 ? 69.361 11.291 -23.825 1.00 100.44 101 ARG R O 1
ATOM 1997 N N . SER B 2 102 ? 68.986 13.317 -24.736 1.00 98.36 102 SER R N 1
ATOM 1998 C CA . SER B 2 102 ? 69.095 12.850 -26.114 1.00 101.31 102 SER R CA 1
ATOM 1999 C C . SER B 2 102 ? 70.279 13.509 -26.811 1.00 103.10 102 SER R C 1
ATOM 2000 O O . SER B 2 102 ? 70.266 14.711 -27.072 1.00 104.85 102 SER R O 1
ATOM 2003 N N . CYS B 2 103 ? 71.300 12.714 -27.111 1.00 108.71 103 CYS R N 1
ATOM 2004 C CA . CYS B 2 103 ? 72.498 13.219 -27.771 1.00 118.19 103 CYS R CA 1
ATOM 2005 C C . CYS B 2 103 ? 72.153 13.850 -29.118 1.00 119.62 103 CYS R C 1
ATOM 2006 O O . CYS B 2 103 ? 71.485 13.227 -29.943 1.00 116.89 103 CYS R O 1
ATOM 2009 N N . PRO B 2 104 ? 72.614 15.091 -29.348 1.00 121.79 104 PRO R N 1
ATOM 2010 C CA . PRO B 2 104 ? 72.339 15.800 -30.603 1.00 119.83 104 PRO R CA 1
ATOM 2011 C C . PRO B 2 104 ? 73.092 15.198 -31.785 1.00 125.39 104 PRO R C 1
ATOM 2012 O O . PRO B 2 104 ? 73.896 14.285 -31.593 1.00 127.88 104 PRO R O 1
ATOM 2016 N N . PRO B 2 105 ? 72.831 15.703 -33.000 1.00 133.65 105 PRO R N 1
ATOM 2017 C CA . PRO B 2 105 ? 73.527 15.224 -34.199 1.00 132.48 105 PRO R CA 1
ATOM 2018 C C . PRO B 2 105 ? 75.040 15.364 -34.066 1.00 136.99 105 PRO R C 1
ATOM 2019 O O . PRO B 2 105 ? 75.550 16.482 -33.993 1.00 139.56 105 PRO R O 1
ATOM 2023 N N . GLY B 2 106 ? 75.742 14.236 -34.028 1.00 140.35 106 GLY R N 1
ATOM 2024 C CA . GLY B 2 106 ? 77.186 14.237 -33.878 1.00 142.96 106 GLY R CA 1
ATOM 2025 C C . GLY B 2 106 ? 77.619 13.744 -32.509 1.00 138.21 106 GLY R C 1
ATOM 2026 O O . GLY B 2 106 ? 78.797 13.819 -32.158 1.00 141.97 106 GLY R O 1
ATOM 2027 N N . SER B 2 107 ? 76.664 13.241 -31.734 1.00 131.47 107 SER R N 1
ATOM 2028 C CA . SER B 2 107 ? 76.954 12.714 -30.406 1.00 129.44 107 SER R CA 1
ATOM 2029 C C . SER B 2 107 ? 76.202 11.410 -30.173 1.00 126.74 107 SER R C 1
ATOM 2030 O O . SER B 2 107 ? 75.064 11.252 -30.616 1.00 123.99 107 SER R O 1
ATOM 2033 N N . GLY B 2 108 ? 76.844 10.478 -29.476 1.00 128.04 108 GLY R N 1
ATOM 2034 C CA . GLY B 2 108 ? 76.244 9.189 -29.186 1.00 126.27 108 GLY R CA 1
ATOM 2035 C C . GLY B 2 108 ? 76.405 8.811 -27.728 1.00 126.20 108 GLY R C 1
ATOM 2036 O O . GLY B 2 108 ? 77.485 8.956 -27.157 1.00 130.40 108 GLY R O 1
ATOM 2037 N N . VAL B 2 109 ? 75.324 8.326 -27.125 1.00 121.87 109 VAL R N 1
ATOM 2038 C CA . VAL B 2 109 ? 75.343 7.928 -25.722 1.00 117.28 109 VAL R CA 1
ATOM 2039 C C . VAL B 2 109 ? 76.426 6.882 -25.471 1.00 123.22 109 VAL R C 1
ATOM 2040 O O . VAL B 2 109 ? 76.651 5.996 -26.297 1.00 125.83 109 VAL R O 1
ATOM 2044 N N . VAL B 2 110 ? 77.098 6.997 -24.330 1.00 124.94 110 VAL R N 1
ATOM 2045 C CA . VAL B 2 110 ? 78.136 6.044 -23.951 1.00 127.87 110 VAL R CA 1
ATOM 2046 C C . VAL B 2 110 ? 77.715 5.233 -22.727 1.00 125.66 110 VAL R C 1
ATOM 2047 O O . VAL B 2 110 ? 78.088 4.069 -22.586 1.00 130.46 110 VAL R O 1
ATOM 2051 N N . GLN B 2 111 ? 76.937 5.852 -21.845 1.00 120.25 111 GLN R N 1
ATOM 2052 C CA . GLN B 2 111 ? 76.445 5.175 -20.651 1.00 123.65 111 GLN R CA 1
ATOM 2053 C C . GLN B 2 111 ? 74.922 5.236 -20.592 1.00 118.18 111 GLN R C 1
ATOM 2054 O O . GLN B 2 111 ? 74.327 6.297 -20.781 1.00 110.52 111 GLN R O 1
ATOM 2060 N N . ALA B 2 112 ? 74.299 4.093 -20.325 1.00 119.56 112 ALA R N 1
ATOM 2061 C CA . ALA B 2 112 ? 72.845 4.007 -20.260 1.00 112.28 112 ALA R CA 1
ATOM 2062 C C . ALA B 2 112 ? 72.297 4.855 -19.118 1.00 109.98 112 ALA R C 1
ATOM 2063 O O . ALA B 2 112 ? 73.055 5.399 -18.315 1.00 113.47 112 ALA R O 1
ATOM 2065 N N . GLY B 2 113 ? 70.973 4.958 -19.051 1.00 100.42 113 GLY R N 1
ATOM 2066 C CA . GLY B 2 113 ? 70.320 5.779 -18.049 1.00 97.13 113 GLY R CA 1
ATOM 2067 C C . GLY B 2 113 ? 69.583 4.965 -17.004 1.00 98.58 113 GLY R C 1
ATOM 2068 O O . GLY B 2 113 ? 68.544 4.366 -17.284 1.00 99.05 113 GLY R O 1
ATOM 2069 N N . THR B 2 114 ? 70.128 4.944 -15.793 1.00 97.87 114 THR R N 1
ATOM 2070 C CA . THR B 2 114 ? 69.497 4.259 -14.672 1.00 92.15 114 THR R CA 1
ATOM 2071 C C . THR B 2 114 ? 68.288 5.066 -14.210 1.00 85.07 114 THR R C 1
ATOM 2072 O O . THR B 2 114 ? 68.254 6.283 -14.381 1.00 89.99 114 THR R O 1
ATOM 2076 N N . PRO B 2 115 ? 67.282 4.394 -13.630 1.00 80.78 115 PRO R N 1
ATOM 2077 C CA . PRO B 2 115 ? 66.133 5.127 -13.086 1.00 72.72 115 PRO R CA 1
ATOM 2078 C C . PRO B 2 115 ? 66.504 6.136 -11.995 1.00 72.81 115 PRO R C 1
ATOM 2079 O O . PRO B 2 115 ? 65.627 6.859 -11.519 1.00 67.93 115 PRO R O 1
ATOM 2083 N N . GLU B 2 116 ? 67.776 6.184 -11.608 1.00 80.03 116 GLU R N 1
ATOM 2084 C CA . GLU B 2 116 ? 68.244 7.152 -10.621 1.00 81.47 116 GLU R CA 1
ATOM 2085 C C . GLU B 2 116 ? 69.319 8.079 -11.190 1.00 87.25 116 GLU R C 1
ATOM 2086 O O . GLU B 2 116 ? 69.791 8.982 -10.499 1.00 90.26 116 GLU R O 1
ATOM 2092 N N . ARG B 2 117 ? 69.705 7.859 -12.443 1.00 82.88 117 ARG R N 1
ATOM 2093 C CA . ARG B 2 117 ? 70.746 8.669 -13.068 1.00 90.93 117 ARG R CA 1
ATOM 2094 C C . ARG B 2 117 ? 70.473 8.894 -14.552 1.00 89.70 117 ARG R C 1
ATOM 2095 O O . ARG B 2 117 ? 69.926 8.028 -15.234 1.00 90.56 117 ARG R O 1
ATOM 2103 N N . ASN B 2 118 ? 70.866 10.064 -15.043 1.00 90.79 118 ASN R N 1
ATOM 2104 C CA . ASN B 2 118 ? 70.643 10.427 -16.436 1.00 87.81 118 ASN R CA 1
ATOM 2105 C C . ASN B 2 118 ? 71.715 9.827 -17.343 1.00 94.84 118 ASN R C 1
ATOM 2106 O O . ASN B 2 118 ? 72.783 9.431 -16.875 1.00 93.64 118 ASN R O 1
ATOM 2111 N N . THR B 2 119 ? 71.425 9.756 -18.639 1.00 93.64 119 THR R N 1
ATOM 2112 C CA . THR B 2 119 ? 72.365 9.188 -19.599 1.00 101.12 119 THR R CA 1
ATOM 2113 C C . THR B 2 119 ? 73.554 10.114 -19.829 1.00 103.27 119 THR R C 1
ATOM 2114 O O . THR B 2 119 ? 73.401 11.334 -19.891 1.00 101.85 119 THR R O 1
ATOM 2118 N N . VAL B 2 120 ? 74.737 9.522 -19.955 1.00 107.31 120 VAL R N 1
ATOM 2119 C CA . VAL B 2 120 ? 75.955 10.282 -20.210 1.00 115.64 120 VAL R CA 1
ATOM 2120 C C . VAL B 2 120 ? 76.322 10.207 -21.687 1.00 118.33 120 VAL R C 1
ATOM 2121 O O . VAL B 2 120 ? 76.487 9.119 -22.240 1.00 117.09 120 VAL R O 1
ATOM 2125 N N . CYS B 2 121 ? 76.445 11.368 -22.322 1.00 120.16 121 CYS R N 1
ATOM 2126 C CA . CYS B 2 121 ? 76.814 11.435 -23.731 1.00 118.93 121 CYS R CA 1
ATOM 2127 C C . CYS B 2 121 ? 78.277 11.829 -23.881 1.00 122.71 121 CYS R C 1
ATOM 2128 O O . CYS B 2 121 ? 78.916 12.260 -22.921 1.00 124.23 121 CYS R O 1
ATOM 2131 N N . LYS B 2 122 ? 78.802 11.677 -25.091 1.00 139.40 122 LYS R N 1
ATOM 2132 C CA . LYS B 2 122 ? 80.191 12.014 -25.373 1.00 139.53 122 LYS R CA 1
ATOM 2133 C C . LYS B 2 122 ? 80.441 11.994 -26.876 1.00 138.54 122 LYS R C 1
ATOM 2134 O O . LYS B 2 122 ? 79.844 11.200 -27.602 1.00 138.62 122 LYS R O 1
ATOM 2140 N N . LYS B 2 123 ? 81.325 12.873 -27.338 1.00 138.67 123 LYS R N 1
ATOM 2141 C CA . LYS B 2 123 ? 81.648 12.952 -28.757 1.00 143.93 123 LYS R CA 1
ATOM 2142 C C . LYS B 2 123 ? 82.386 11.698 -29.215 1.00 147.28 123 LYS R C 1
ATOM 2143 O O . LYS B 2 123 ? 83.143 11.097 -28.453 1.00 148.85 123 LYS R O 1
ATOM 2149 N N . CYS B 2 124 ? 82.160 11.312 -30.466 1.00 147.43 124 CYS R N 1
ATOM 2150 C CA . CYS B 2 124 ? 82.763 10.107 -31.020 1.00 148.67 124 CYS R CA 1
ATOM 2151 C C . CYS B 2 124 ? 84.213 10.362 -31.415 1.00 152.07 124 CYS R C 1
ATOM 2152 O O . CYS B 2 124 ? 84.585 11.494 -31.722 1.00 149.72 124 CYS R O 1
ATOM 2155 N N . PRO B 2 125 ? 85.040 9.304 -31.408 1.00 157.70 125 PRO R N 1
ATOM 2156 C CA . PRO B 2 125 ? 86.436 9.424 -31.842 1.00 160.52 125 PRO R CA 1
ATOM 2157 C C . PRO B 2 125 ? 86.545 9.575 -33.357 1.00 169.24 125 PRO R C 1
ATOM 2158 O O . PRO B 2 125 ? 85.532 9.512 -34.054 1.00 164.90 125 PRO R O 1
ATOM 2162 N N . ASP B 2 126 ? 87.762 9.772 -33.853 1.00 153.86 126 ASP R N 1
ATOM 2163 C CA . ASP B 2 126 ? 87.986 9.968 -35.280 1.00 149.82 126 ASP R CA 1
ATOM 2164 C C . ASP B 2 126 ? 87.524 8.754 -36.082 1.00 145.13 126 ASP R C 1
ATOM 2165 O O . ASP B 2 126 ? 87.859 7.616 -35.752 1.00 148.38 126 ASP R O 1
ATOM 2170 N N . GLY B 2 127 ? 86.752 9.006 -37.135 1.00 136.24 127 GLY R N 1
ATOM 2171 C CA . GLY B 2 127 ? 86.249 7.947 -37.990 1.00 128.27 127 GLY R CA 1
ATOM 2172 C C . GLY B 2 127 ? 84.784 7.634 -37.743 1.00 129.19 127 GLY R C 1
ATOM 2173 O O . GLY B 2 127 ? 84.212 6.759 -38.394 1.00 122.96 127 GLY R O 1
ATOM 2174 N N . PHE B 2 128 ? 84.175 8.351 -36.802 1.00 137.00 128 PHE R N 1
ATOM 2175 C CA . PHE B 2 128 ? 82.774 8.136 -36.457 1.00 135.56 128 PHE R CA 1
ATOM 2176 C C . PHE B 2 128 ? 81.935 9.374 -36.758 1.00 135.47 128 PHE R C 1
ATOM 2177 O O . PHE B 2 128 ? 82.369 10.503 -36.529 1.00 140.12 128 PHE R O 1
ATOM 2185 N N . PHE B 2 129 ? 80.729 9.151 -37.271 1.00 131.70 129 PHE R N 1
ATOM 2186 C CA . PHE B 2 129 ? 79.805 10.239 -37.568 1.00 132.41 129 PHE R CA 1
ATOM 2187 C C . PHE B 2 129 ? 78.372 9.772 -37.343 1.00 130.41 129 PHE R C 1
ATOM 2188 O O . PHE B 2 129 ? 77.695 9.338 -38.275 1.00 125.83 129 PHE R O 1
ATOM 2196 N N . SER B 2 130 ? 77.919 9.858 -36.096 1.00 133.21 130 SER R N 1
ATOM 2197 C CA . SER B 2 130 ? 76.584 9.400 -35.729 1.00 134.28 130 SER R CA 1
ATOM 2198 C C . SER B 2 130 ? 75.506 10.252 -36.390 1.00 132.90 130 SER R C 1
ATOM 2199 O O . SER B 2 130 ? 74.648 9.735 -37.106 1.00 132.78 130 SER R O 1
ATOM 2202 N N . GLY B 2 131 ? 75.554 11.557 -36.144 1.00 131.03 131 GLY R N 1
ATOM 2203 C CA . GLY B 2 131 ? 74.577 12.476 -36.699 1.00 129.03 131 GLY R CA 1
ATOM 2204 C C . GLY B 2 131 ? 73.154 11.990 -36.501 1.00 131.15 131 GLY R C 1
ATOM 2205 O O . GLY B 2 131 ? 72.428 11.762 -37.468 1.00 128.01 131 GLY R O 1
ATOM 2206 N N . GLU B 2 132 ? 72.756 11.829 -35.243 1.00 132.65 132 GLU R N 1
ATOM 2207 C CA . GLU B 2 132 ? 71.416 11.351 -34.920 1.00 130.78 132 GLU R CA 1
ATOM 2208 C C . GLU B 2 132 ? 70.960 11.862 -33.557 1.00 131.89 132 GLU R C 1
ATOM 2209 O O . GLU B 2 132 ? 71.754 11.962 -32.621 1.00 135.61 132 GLU R O 1
ATOM 2215 N N . THR B 2 133 ? 69.674 12.184 -33.454 1.00 128.19 133 THR R N 1
ATOM 2216 C CA . THR B 2 133 ? 69.086 12.618 -32.193 1.00 125.91 133 THR R CA 1
ATOM 2217 C C . THR B 2 133 ? 68.461 11.432 -31.469 1.00 121.38 133 THR R C 1
ATOM 2218 O O . THR B 2 133 ? 67.240 11.271 -31.464 1.00 113.12 133 THR R O 1
ATOM 2222 N N . SER B 2 134 ? 69.303 10.604 -30.859 1.00 125.87 134 SER R N 1
ATOM 2223 C CA . SER B 2 134 ? 68.837 9.397 -30.186 1.00 127.70 134 SER R CA 1
ATOM 2224 C C . SER B 2 134 ? 69.507 9.217 -28.828 1.00 131.39 134 SER R C 1
ATOM 2225 O O . SER B 2 134 ? 70.699 9.480 -28.672 1.00 139.08 134 SER R O 1
ATOM 2228 N N . SER B 2 135 ? 68.727 8.766 -27.850 1.00 124.45 135 SER R N 1
ATOM 2229 C CA . SER B 2 135 ? 69.249 8.463 -26.523 1.00 120.41 135 SER R CA 1
ATOM 2230 C C . SER B 2 135 ? 69.395 6.955 -26.351 1.00 119.11 135 SER R C 1
ATOM 2231 O O . SER B 2 135 ? 69.527 6.457 -25.233 1.00 115.08 135 SER R O 1
ATOM 2234 N N . LYS B 2 136 ? 69.369 6.234 -27.468 1.00 124.58 136 LYS R N 1
ATOM 2235 C CA . LYS B 2 136 ? 69.431 4.780 -27.447 1.00 123.46 136 LYS R CA 1
ATOM 2236 C C . LYS B 2 136 ? 70.233 4.279 -28.642 1.00 125.53 136 LYS R C 1
ATOM 2237 O O . LYS B 2 136 ? 69.822 3.346 -29.332 1.00 128.44 136 LYS R O 1
ATOM 2243 N N . ALA B 2 137 ? 71.378 4.909 -28.888 1.00 124.70 137 ALA R N 1
ATOM 2244 C CA . ALA B 2 137 ? 72.235 4.528 -30.004 1.00 126.34 137 ALA R CA 1
ATOM 2245 C C . ALA B 2 137 ? 73.618 5.164 -29.873 1.00 127.38 137 ALA R C 1
ATOM 2246 O O . ALA B 2 137 ? 73.730 6.374 -29.670 1.00 120.73 137 ALA R O 1
ATOM 2248 N N . PRO B 2 138 ? 74.678 4.347 -29.986 1.00 128.98 138 PRO R N 1
ATOM 2249 C CA . PRO B 2 138 ? 76.057 4.836 -29.904 1.00 132.90 138 PRO R CA 1
ATOM 2250 C C . PRO B 2 138 ? 76.549 5.405 -31.232 1.00 136.52 138 PRO R C 1
ATOM 2251 O O . PRO B 2 138 ? 75.746 5.666 -32.128 1.00 136.63 138 PRO R O 1
ATOM 2255 N N . CYS B 2 139 ? 77.859 5.596 -31.351 1.00 138.86 139 CYS R N 1
ATOM 2256 C CA . CYS B 2 139 ? 78.451 6.107 -32.581 1.00 135.25 139 CYS R CA 1
ATOM 2257 C C . CYS B 2 139 ? 78.715 4.965 -33.557 1.00 130.46 139 CYS R C 1
ATOM 2258 O O . CYS B 2 139 ? 79.154 3.887 -33.158 1.00 133.11 139 CYS R O 1
ATOM 2261 N N . ILE B 2 140 ? 78.445 5.209 -34.835 1.00 126.35 140 ILE R N 1
ATOM 2262 C CA . ILE B 2 140 ? 78.627 4.194 -35.866 1.00 120.26 140 ILE R CA 1
ATOM 2263 C C . ILE B 2 140 ? 79.855 4.503 -36.716 1.00 119.20 140 ILE R C 1
ATOM 2264 O O . ILE B 2 140 ? 80.196 5.666 -36.932 1.00 119.53 140 ILE R O 1
ATOM 2269 N N . LYS B 2 141 ? 80.516 3.454 -37.196 1.00 121.39 141 LYS R N 1
ATOM 2270 C CA . LYS B 2 141 ? 81.705 3.608 -38.026 1.00 120.03 141 LYS R CA 1
ATOM 2271 C C . LYS B 2 141 ? 81.325 3.724 -39.499 1.00 118.58 141 LYS R C 1
ATOM 2272 O O . LYS B 2 141 ? 82.001 4.401 -40.274 1.00 118.12 141 LYS R O 1
#

Foldseek 3Di:
DWKWKWAQDPVDWDQAFDKDWRQDTDQPDDVHHTDCWDHGRQKIFHAAWAKKKKKWKWKFKDFADPPWAQWDWGWWKKFKWKADAVDGDIDTPDMDGDIDTPTPPDGMDMDMDMDIDIGTDDGGMIITMMTGRRVRTDRDRVGTMMMMDGDGHD/DDWDWDDDPHIDIAFFEAKQWAFQDDADPVGGTDIGGADPQFIGAGGDHHRHTHGADDDEDDQWDFPDDCDNHDHTDIFGDPQFADDPRDTHGAAWDAFQKAFDAAAGNHGHTDIDGDDPPWGQGDGGNPGGTDD

Secondary structure (DSSP, 8-state):
--EE---SSS---EEPBPTTEEEEEPPPSSSPPEEEEPPTTEE--S-B--SSPEEP-----TTEEEEE---SSS--EEEEPTTEEEETTEEEEPP-B-TTEEEEE---TTSPPEEEE--TT------BSS-----/--EEEEEE-TTS----SS-EE---EESSSTT-EEESEEEETTEEEE-S-EEEEEEEEEEEEEEPPSS--S--EEEEEEEEEEE-SSS--EEEEEEEEEEEE--SSSSEEEEEEEEEEEEEE-TT-EEEEEES-GGGB---TTTSEEEEEEEE--

Sequence (289 aa):
QPFAHLTINAASIPSGSHKVTLSSWYHDRGWAKISNMTLSNGKLRVNQDGFYYLYANICFRHHETSGSVPTDYLQLMVYVVKTSIKIPSSHNLMKGGSTKNWSGNSEFHFYSINVGGFFKLRAGEEISIQVSNPSLLDPDQDATYFGAFKVQDIYLHYDPETGHQLLCDKCAPGTYLKQHCTVRRKTLCVPCPDHSYTDSWHTSDECVYCSPVCKELQSVKQECNRTHNRVCECEEGRYLEIEFCLKHRSCPPGSGVVQAGTPERNTVCKKCPDGFFSGETSSKAPCIK